Protein AF-0000000076653118 (afdb_homodimer)

Sequence (236 aa):
MPSITAVTIFIFGLSAFNHGVSNLISPRKALAAKQLQDSALPALNGFSVAIIGIGIYYMLAAYQENRGFFTLTLARFISARIFWLQGPAWRVIATWEAFSAALTAVALAYEEYQGMYAMPSITAVTIFIFGLSAFNHGVSNLISPRKALAAKQLQDSALPALNGFSVAIIGIGIYYMLAAYQENRGFFTLTLARFISARIFWLQGPAWRVIATWEAFSAALTAVALAYEEYQGMYA

Organism: Fusarium proliferatum (strain ET1) (NCBI:txid1227346)

Foldseek 3Di:
DFAQLLVLLLVLLVVLLVLLVVCVVCVVVVCVLLVHDPVCSVVSNVSSVVSNVVSVVSNVCSVVVPVVVLVVLLCLLVVLVVQCVVDDSSNVVSVSSNVSSVSSVVSSVVVVVVVVVD/DFAQLLVLLLVQLVVLLVLLVVCVVCVPVVCVLLVHDPVCSVVSNVSSVVSNVVSVVSNVCSVVVPVVVLVVLLCLLVVLVVQCVVDDSSNVVSVVSNVSSVSSVVSSVVVVVVVVVD

Radius of gyration: 18.09 Å; Cα contacts (8 Å, |Δi|>4): 301; chains: 2; bounding box: 34×56×46 Å

pLDDT: mean 97.67, std 4.34, range [65.5, 98.94]

Structure (mmCIF, N/CA/C/O backbone):
data_AF-0000000076653118-model_v1
#
loop_
_entity.id
_entity.type
_entity.pdbx_description
1 polymer 'Uncharacterized protein'
#
loop_
_atom_site.group_PDB
_atom_site.id
_atom_site.type_symbol
_atom_site.label_atom_id
_atom_site.label_alt_id
_atom_site.label_comp_id
_atom_site.label_asym_id
_atom_site.label_entity_id
_atom_site.label_seq_id
_atom_site.pdbx_PDB_ins_code
_atom_site.Cartn_x
_atom_site.Cartn_y
_atom_site.Cartn_z
_atom_site.occupancy
_atom_site.B_iso_or_equiv
_atom_site.auth_seq_id
_atom_site.auth_comp_id
_atom_site.auth_asym_id
_atom_site.auth_atom_id
_atom_site.pdbx_PDB_model_num
ATOM 1 N N . MET A 1 1 ? 0.95 12.391 24.703 1 93.62 1 MET A N 1
ATOM 2 C CA . MET A 1 1 ? 0.879 10.961 24.406 1 93.62 1 MET A CA 1
ATOM 3 C C . MET A 1 1 ? 0.133 10.703 23.109 1 93.62 1 MET A C 1
ATOM 5 O O . MET A 1 1 ? -0.746 11.477 22.734 1 93.62 1 MET A O 1
ATOM 9 N N . PRO A 1 2 ? 0.551 9.617 22.328 1 97.12 2 PRO A N 1
ATOM 10 C CA . PRO A 1 2 ? -0.225 9.32 21.109 1 97.12 2 PRO A CA 1
ATOM 11 C C . PRO A 1 2 ? -1.66 8.906 21.422 1 97.12 2 PRO A C 1
ATOM 13 O O . PRO A 1 2 ? -1.924 8.328 22.484 1 97.12 2 PRO A O 1
ATOM 16 N N . SER A 1 3 ? -2.541 9.266 20.547 1 98.5 3 SER A N 1
ATOM 17 C CA . SER A 1 3 ? -3.922 8.805 20.672 1 98.5 3 SER A CA 1
ATOM 18 C C . SER A 1 3 ? -4.016 7.289 20.562 1 98.5 3 SER A C 1
ATOM 20 O O . SER A 1 3 ? -3.1 6.641 20.062 1 98.5 3 SER A O 1
ATOM 22 N N . ILE A 1 4 ? -5.105 6.723 21.094 1 98.56 4 ILE A N 1
ATOM 23 C CA . ILE A 1 4 ? -5.34 5.289 20.984 1 98.56 4 ILE A CA 1
ATOM 24 C C . ILE A 1 4 ? -5.391 4.891 19.516 1 98.56 4 ILE A C 1
ATOM 26 O O . ILE A 1 4 ? -4.82 3.869 19.125 1 98.56 4 ILE A O 1
ATOM 30 N N . THR A 1 5 ? -6.094 5.715 18.703 1 98.81 5 THR A N 1
ATOM 31 C CA . THR A 1 5 ? -6.191 5.438 17.266 1 98.81 5 THR A CA 1
ATOM 32 C C . THR A 1 5 ? -4.805 5.398 16.625 1 98.81 5 THR A C 1
ATOM 34 O O . THR A 1 5 ? -4.508 4.508 15.836 1 98.81 5 THR A O 1
ATOM 37 N N . ALA A 1 6 ? -3.945 6.324 16.938 1 98.88 6 ALA A N 1
ATOM 38 C CA . ALA A 1 6 ? -2.59 6.348 16.391 1 98.88 6 ALA A CA 1
ATOM 39 C C . ALA A 1 6 ? -1.829 5.078 16.75 1 98.88 6 ALA A C 1
ATOM 41 O O . ALA A 1 6 ? -1.071 4.547 15.93 1 98.88 6 ALA A O 1
ATOM 42 N N . VAL A 1 7 ? -2.064 4.617 17.969 1 98.88 7 VAL A N 1
ATOM 43 C CA . VAL A 1 7 ? -1.378 3.416 18.422 1 98.88 7 VAL A CA 1
ATOM 44 C C . VAL A 1 7 ? -1.85 2.211 17.609 1 98.88 7 VAL A C 1
ATOM 46 O O . VAL A 1 7 ? -1.039 1.386 17.188 1 98.88 7 VAL A O 1
ATOM 49 N N . THR A 1 8 ? -3.145 2.049 17.375 1 98.88 8 THR A N 1
ATOM 50 C CA . THR A 1 8 ? -3.652 0.937 16.578 1 98.88 8 THR A CA 1
ATOM 51 C C . THR A 1 8 ? -3.107 0.997 15.148 1 98.88 8 THR A C 1
ATOM 53 O O . THR A 1 8 ? -2.744 -0.031 14.57 1 98.88 8 THR A O 1
ATOM 56 N N . ILE A 1 9 ? -3.027 2.156 14.562 1 98.94 9 ILE A N 1
ATOM 57 C CA . ILE A 1 9 ? -2.545 2.342 13.195 1 98.94 9 ILE A CA 1
ATOM 58 C C . ILE A 1 9 ? -1.06 1.996 13.125 1 98.94 9 ILE A C 1
ATOM 60 O O . ILE A 1 9 ? -0.614 1.344 12.18 1 98.94 9 ILE A O 1
ATOM 64 N N . PHE A 1 10 ? -0.304 2.408 14.133 1 98.94 10 PHE A N 1
ATOM 65 C CA . PHE A 1 10 ? 1.127 2.135 14.164 1 98.94 10 PHE A CA 1
ATOM 66 C C . PHE A 1 10 ? 1.391 0.635 14.234 1 98.94 10 PHE A C 1
ATOM 68 O O . PHE A 1 10 ? 2.248 0.116 13.516 1 98.94 10 PHE A O 1
ATOM 75 N N . ILE A 1 11 ? 0.678 -0.02 15.109 1 98.88 11 ILE A N 1
ATOM 76 C CA . ILE A 1 11 ? 0.864 -1.455 15.297 1 98.88 11 ILE A CA 1
ATOM 77 C C . ILE A 1 11 ? 0.522 -2.189 14 1 98.88 11 ILE A C 1
ATOM 79 O O . ILE A 1 11 ? 1.255 -3.086 13.578 1 98.88 11 ILE A O 1
ATOM 83 N N . PHE A 1 12 ? -0.556 -1.847 13.414 1 98.88 12 PHE A N 1
ATOM 84 C CA . PHE A 1 12 ? -0.919 -2.473 12.148 1 98.88 12 PHE A CA 1
ATOM 85 C C . PHE A 1 12 ? 0.139 -2.199 11.086 1 98.88 12 PHE A C 1
ATOM 87 O O . PHE A 1 12 ? 0.532 -3.104 10.344 1 98.88 12 PHE A O 1
ATOM 94 N N . GLY A 1 13 ? 0.573 -0.88 10.961 1 98.88 13 GLY A N 1
ATOM 95 C CA . GLY A 1 13 ? 1.612 -0.54 10.008 1 98.88 13 GLY A CA 1
ATOM 96 C C . GLY A 1 13 ? 2.893 -1.328 10.211 1 98.88 13 GLY A C 1
ATOM 97 O O . GLY A 1 13 ? 3.486 -1.816 9.242 1 98.88 13 GLY A O 1
ATOM 98 N N . LEU A 1 14 ? 3.25 -1.473 11.445 1 98.88 14 LEU A N 1
ATOM 99 C CA . LEU A 1 14 ? 4.449 -2.232 11.781 1 98.88 14 LEU A CA 1
ATOM 100 C C . LEU A 1 14 ? 4.293 -3.697 11.383 1 98.88 14 LEU A C 1
ATOM 102 O O . LEU A 1 14 ? 5.234 -4.309 10.875 1 98.88 14 LEU A O 1
ATOM 106 N N . SER A 1 15 ? 3.168 -4.25 11.625 1 98.81 15 SER A N 1
ATOM 107 C CA . SER A 1 15 ? 2.918 -5.645 11.281 1 98.81 15 SER A CA 1
ATOM 108 C C . SER A 1 15 ? 2.939 -5.848 9.766 1 98.81 15 SER A C 1
ATOM 110 O O . SER A 1 15 ? 3.473 -6.848 9.281 1 98.81 15 SER A O 1
ATOM 112 N N . ALA A 1 16 ? 2.303 -4.934 9 1 98.81 16 ALA A N 1
ATOM 113 C CA . ALA A 1 16 ? 2.316 -5.023 7.543 1 98.81 16 ALA A CA 1
ATOM 114 C C . ALA A 1 16 ? 3.738 -4.922 7 1 98.81 16 ALA A C 1
ATOM 116 O O . ALA A 1 16 ? 4.129 -5.691 6.121 1 98.81 16 ALA A O 1
ATOM 117 N N . PHE A 1 17 ? 4.52 -4.004 7.551 1 98.94 17 PHE A N 1
ATOM 118 C CA . PHE A 1 17 ? 5.914 -3.838 7.168 1 98.94 17 PHE A CA 1
ATOM 119 C C . PHE A 1 17 ? 6.695 -5.129 7.387 1 98.94 17 PHE A C 1
ATOM 121 O O . PHE A 1 17 ? 7.391 -5.598 6.484 1 98.94 17 PHE A O 1
ATOM 128 N N . ASN A 1 18 ? 6.543 -5.707 8.539 1 98.88 18 ASN A N 1
ATOM 129 C CA . ASN A 1 18 ? 7.254 -6.934 8.883 1 98.88 18 ASN A CA 1
ATOM 130 C C . ASN A 1 18 ? 6.809 -8.102 8.008 1 98.88 18 ASN A C 1
ATOM 132 O O . ASN A 1 18 ? 7.625 -8.945 7.629 1 98.88 18 ASN A O 1
ATOM 136 N N . HIS A 1 19 ? 5.562 -8.148 7.746 1 98.81 19 HIS A N 1
ATOM 137 C CA . HIS A 1 19 ? 5.035 -9.203 6.895 1 98.81 19 HIS A CA 1
ATOM 138 C C . HIS A 1 19 ? 5.648 -9.148 5.5 1 98.81 19 HIS A C 1
ATOM 140 O O . HIS A 1 19 ? 6.105 -10.164 4.973 1 98.81 19 HIS A O 1
ATOM 146 N N . GLY A 1 20 ? 5.645 -7.949 4.855 1 98.88 20 GLY A N 1
ATOM 147 C CA . GLY A 1 20 ? 6.25 -7.789 3.543 1 98.88 20 GLY A CA 1
ATOM 148 C C . GLY A 1 20 ? 7.734 -8.102 3.531 1 98.88 20 GLY A C 1
ATOM 149 O O . GLY A 1 20 ? 8.227 -8.789 2.629 1 98.88 20 GLY A O 1
ATOM 150 N N . VAL A 1 21 ? 8.422 -7.648 4.527 1 98.88 21 VAL A N 1
ATOM 151 C CA . VAL A 1 21 ? 9.859 -7.891 4.633 1 98.88 21 VAL A CA 1
ATOM 152 C C . VAL A 1 21 ? 10.125 -9.383 4.789 1 98.88 21 VAL A C 1
ATOM 154 O O . VAL A 1 21 ? 11.016 -9.938 4.133 1 98.88 21 VAL A O 1
ATOM 157 N N . SER A 1 22 ? 9.383 -10.031 5.648 1 98.81 22 SER A N 1
ATOM 158 C CA . SER A 1 22 ? 9.555 -11.469 5.867 1 98.81 22 SER A CA 1
ATOM 159 C C . SER A 1 22 ? 9.328 -12.25 4.578 1 98.81 22 SER A C 1
ATOM 161 O O . SER A 1 22 ? 10.039 -13.219 4.297 1 98.81 22 SER A O 1
ATOM 163 N N . ASN A 1 23 ? 8.297 -11.859 3.805 1 98.88 23 ASN A N 1
ATOM 164 C CA . ASN A 1 23 ? 8.047 -12.516 2.523 1 98.88 23 ASN A CA 1
ATOM 165 C C . ASN A 1 23 ? 9.258 -12.422 1.603 1 98.88 23 ASN A C 1
ATOM 167 O O . ASN A 1 23 ? 9.609 -13.398 0.934 1 98.88 23 ASN A O 1
ATOM 171 N N . LEU A 1 24 ? 9.898 -11.266 1.518 1 98.69 24 LEU A N 1
ATOM 172 C CA . LEU A 1 24 ? 11 -11.031 0.591 1 98.69 24 LEU A CA 1
ATOM 173 C C . LEU A 1 24 ? 12.266 -11.75 1.057 1 98.69 24 LEU A C 1
ATOM 175 O O . LEU A 1 24 ? 13.078 -12.172 0.235 1 98.69 24 LEU A O 1
ATOM 179 N N . ILE A 1 25 ? 12.445 -11.914 2.352 1 98.69 25 ILE A N 1
ATOM 180 C CA . ILE A 1 25 ? 13.633 -12.547 2.916 1 98.69 25 ILE A CA 1
ATOM 181 C C . ILE A 1 25 ? 13.562 -14.055 2.701 1 98.69 25 ILE A C 1
ATOM 183 O O . ILE A 1 25 ? 14.586 -14.703 2.463 1 98.69 25 ILE A O 1
ATOM 187 N N . SER A 1 26 ? 12.383 -14.633 2.789 1 98.69 26 SER A N 1
ATOM 188 C CA . SER A 1 26 ? 12.172 -16.078 2.668 1 98.69 26 SER A CA 1
ATOM 189 C C . SER A 1 26 ? 11.047 -16.391 1.688 1 98.69 26 SER A C 1
ATOM 191 O O . SER A 1 26 ? 10.008 -16.922 2.08 1 98.69 26 SER A O 1
ATOM 193 N N . PRO A 1 27 ? 11.352 -16.188 0.437 1 98.19 27 PRO A N 1
ATOM 194 C CA . PRO A 1 27 ? 10.289 -16.328 -0.562 1 98.19 27 PRO A CA 1
ATOM 195 C C . PRO A 1 27 ? 9.695 -17.734 -0.597 1 98.19 27 PRO A C 1
ATOM 197 O O . PRO A 1 27 ? 8.492 -17.906 -0.804 1 98.19 27 PRO A O 1
ATOM 200 N N . ARG A 1 28 ? 10.484 -18.797 -0.383 1 98.25 28 ARG A N 1
ATOM 201 C CA . ARG A 1 28 ? 9.969 -20.172 -0.398 1 98.25 28 ARG A CA 1
ATOM 202 C C . ARG A 1 28 ? 9.008 -20.406 0.766 1 98.25 28 ARG A C 1
ATOM 204 O O . ARG A 1 28 ? 7.961 -21.031 0.597 1 98.25 28 ARG A O 1
ATOM 211 N N . LYS A 1 29 ? 9.367 -19.922 1.92 1 98.56 29 LYS A N 1
ATOM 212 C CA . LYS A 1 29 ? 8.484 -20.031 3.08 1 98.56 29 LYS A CA 1
ATOM 213 C C . LYS A 1 29 ? 7.195 -19.25 2.867 1 98.56 29 LYS A C 1
ATOM 215 O O . LYS A 1 29 ? 6.117 -19.688 3.275 1 98.56 29 LYS A O 1
ATOM 220 N N . ALA A 1 30 ? 7.316 -18.094 2.332 1 98.69 30 ALA A N 1
ATOM 221 C CA . ALA A 1 30 ? 6.152 -17.234 2.076 1 98.69 30 ALA A CA 1
ATOM 222 C C . ALA A 1 30 ? 5.184 -17.922 1.109 1 98.69 30 ALA A C 1
ATOM 224 O O . ALA A 1 30 ? 3.973 -17.922 1.336 1 98.69 30 ALA A O 1
ATOM 225 N N . LEU A 1 31 ? 5.754 -18.484 0.003 1 98.81 31 LEU A N 1
ATOM 226 C CA . LEU A 1 31 ? 4.934 -19.219 -0.956 1 98.81 31 LEU A CA 1
ATOM 227 C C . LEU A 1 31 ? 4.234 -20.391 -0.284 1 98.81 31 LEU A C 1
ATOM 229 O O . LEU A 1 31 ? 3.027 -20.578 -0.46 1 98.81 31 LEU A O 1
ATOM 233 N N . ALA A 1 32 ? 4.926 -21.125 0.491 1 98.62 32 ALA A N 1
ATOM 234 C CA . ALA A 1 32 ? 4.371 -22.297 1.167 1 98.62 32 ALA A CA 1
ATOM 235 C C . ALA A 1 32 ? 3.268 -21.906 2.141 1 98.62 32 ALA A C 1
ATOM 237 O O . ALA A 1 32 ? 2.207 -22.531 2.178 1 98.62 32 ALA A O 1
ATOM 238 N N . ALA A 1 33 ? 3.471 -20.875 2.908 1 98.12 33 ALA A N 1
ATOM 239 C CA . ALA A 1 33 ? 2.514 -20.422 3.908 1 98.12 33 ALA A CA 1
ATOM 240 C C . ALA A 1 33 ? 1.207 -19.969 3.254 1 98.12 33 ALA A C 1
ATOM 242 O O . ALA A 1 33 ? 0.134 -20.094 3.852 1 98.12 33 ALA A O 1
ATOM 243 N N . LYS A 1 34 ? 1.322 -19.562 1.997 1 98.38 34 LYS A N 1
ATOM 244 C CA . LYS A 1 34 ? 0.148 -19.047 1.3 1 98.38 34 LYS A CA 1
ATOM 245 C C . LYS A 1 34 ? -0.366 -20.047 0.27 1 98.38 34 LYS A C 1
ATOM 247 O O . LYS A 1 34 ? -1.263 -19.734 -0.516 1 98.38 34 LYS A O 1
ATOM 252 N N . GLN A 1 35 ? 0.273 -21.203 0.261 1 98.25 35 GLN A N 1
ATOM 253 C CA . GLN A 1 35 ? -0.115 -22.297 -0.615 1 98.25 35 GLN A CA 1
ATOM 254 C C . GLN A 1 35 ? -0.079 -21.875 -2.08 1 98.25 35 GLN A C 1
ATOM 256 O O . GLN A 1 35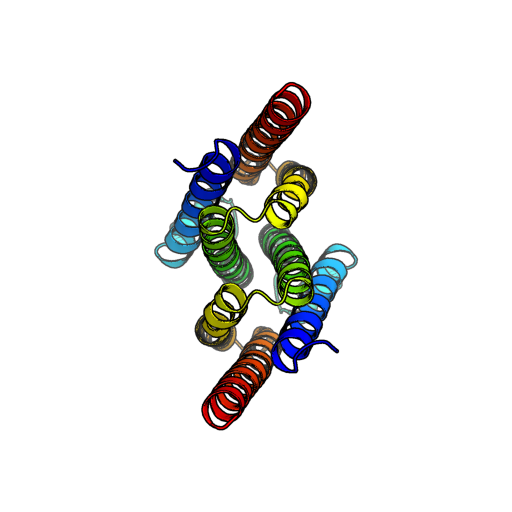 ? -1.025 -22.125 -2.828 1 98.25 35 GLN A O 1
ATOM 261 N N . LEU A 1 36 ? 0.975 -21.203 -2.436 1 98.56 36 LEU A N 1
ATOM 262 C CA . LEU A 1 36 ? 1.194 -20.734 -3.799 1 98.56 36 LEU A CA 1
ATOM 263 C C . LEU A 1 36 ? 2.258 -21.578 -4.496 1 98.56 36 LEU A C 1
ATOM 265 O O . LEU A 1 36 ? 3.135 -22.141 -3.842 1 98.56 36 LEU A O 1
ATOM 269 N N . GLN A 1 37 ? 2.107 -21.594 -5.77 1 98.5 37 GLN A N 1
ATOM 270 C CA . GLN A 1 37 ? 3.137 -22.219 -6.59 1 98.5 37 GLN A CA 1
ATOM 271 C C . GLN A 1 37 ? 4.281 -21.25 -6.879 1 98.5 37 GLN A C 1
ATOM 273 O O . GLN A 1 37 ? 4.137 -20.047 -6.703 1 98.5 37 GLN A O 1
ATOM 278 N N . ASP A 1 38 ? 5.422 -21.75 -7.34 1 98.06 38 ASP A N 1
ATOM 279 C CA . ASP A 1 38 ? 6.605 -20.953 -7.637 1 98.06 38 ASP A CA 1
ATOM 280 C C . ASP A 1 38 ? 6.297 -19.875 -8.672 1 98.06 38 ASP A C 1
ATOM 282 O O . ASP A 1 38 ? 6.871 -18.797 -8.633 1 98.06 38 ASP A O 1
ATOM 286 N N . SER A 1 39 ? 5.418 -20.219 -9.531 1 97.19 39 SER A N 1
ATOM 287 C CA . SER A 1 39 ? 5.098 -19.312 -10.625 1 97.19 39 SER A CA 1
ATOM 288 C C . SER A 1 39 ? 4.406 -18.047 -10.109 1 97.19 39 SER A C 1
ATOM 290 O O . SER A 1 39 ? 4.281 -17.062 -10.828 1 97.19 39 SER A O 1
ATOM 292 N N . ALA A 1 40 ? 4.043 -18.031 -8.852 1 98.56 40 ALA A N 1
ATOM 293 C CA . ALA A 1 40 ? 3.346 -16.891 -8.273 1 98.56 40 ALA A CA 1
ATOM 294 C C . ALA A 1 40 ? 4.328 -15.914 -7.625 1 98.56 40 ALA A C 1
ATOM 296 O O . ALA A 1 40 ? 3.932 -14.859 -7.133 1 98.56 40 ALA A O 1
ATOM 297 N N . LEU A 1 41 ? 5.594 -16.219 -7.719 1 98.56 41 LEU A N 1
ATOM 298 C CA . LEU A 1 41 ? 6.586 -15.469 -6.945 1 98.56 41 LEU A CA 1
ATOM 299 C C . LEU A 1 41 ? 6.602 -14 -7.355 1 98.56 41 LEU A C 1
ATOM 301 O O . LEU A 1 41 ? 6.645 -13.109 -6.504 1 98.56 41 LEU A O 1
ATOM 305 N N . PRO A 1 42 ? 6.551 -13.664 -8.617 1 98.5 42 PRO A N 1
ATOM 306 C CA . PRO A 1 42 ? 6.566 -12.242 -8.961 1 98.5 42 PRO A CA 1
ATOM 307 C C . PRO A 1 42 ? 5.371 -11.477 -8.391 1 98.5 42 PRO A C 1
ATOM 309 O O . PRO A 1 42 ? 5.516 -10.344 -7.93 1 98.5 42 PRO A O 1
ATOM 312 N N . ALA A 1 43 ? 4.207 -12.086 -8.406 1 98.69 43 ALA A N 1
ATOM 313 C CA . ALA A 1 43 ? 3.029 -11.438 -7.832 1 98.69 43 ALA A CA 1
ATOM 314 C C . ALA A 1 43 ? 3.164 -11.297 -6.32 1 98.69 43 ALA A C 1
ATOM 316 O O . ALA A 1 43 ? 2.781 -10.266 -5.75 1 98.69 43 ALA A O 1
ATOM 317 N N . LEU A 1 44 ? 3.693 -12.305 -5.711 1 98.81 44 LEU A N 1
ATOM 318 C CA . LEU A 1 44 ? 3.895 -12.258 -4.27 1 98.81 44 LEU A CA 1
ATOM 319 C C . LEU A 1 44 ? 4.906 -11.18 -3.895 1 98.81 44 LEU A C 1
ATOM 321 O O . LEU A 1 44 ? 4.742 -10.492 -2.883 1 98.81 44 LEU A O 1
ATOM 325 N N . ASN A 1 45 ? 5.93 -11.039 -4.66 1 98.81 45 ASN A N 1
ATOM 326 C CA . ASN A 1 45 ? 6.891 -9.969 -4.438 1 98.81 45 ASN A CA 1
ATOM 327 C C . ASN A 1 45 ? 6.238 -8.594 -4.578 1 98.81 45 ASN A C 1
ATOM 329 O O . ASN A 1 45 ? 6.527 -7.68 -3.801 1 98.81 45 ASN A O 1
ATOM 333 N N . GLY A 1 46 ? 5.391 -8.438 -5.602 1 98.56 46 GLY A N 1
ATOM 334 C CA . GLY A 1 46 ? 4.648 -7.195 -5.75 1 98.56 46 GLY A CA 1
ATOM 335 C C . GLY A 1 46 ? 3.787 -6.867 -4.543 1 98.56 46 GLY A C 1
ATOM 336 O O . GLY A 1 46 ? 3.807 -5.742 -4.043 1 98.56 46 GLY A O 1
ATOM 337 N N . PHE A 1 47 ? 3.078 -7.871 -4.078 1 98.88 47 PHE A N 1
ATOM 338 C CA . PHE A 1 47 ? 2.273 -7.738 -2.869 1 98.88 47 PHE A CA 1
ATOM 339 C C . PHE A 1 47 ? 3.141 -7.336 -1.683 1 98.88 47 PHE A C 1
ATOM 341 O O . PHE A 1 47 ? 2.803 -6.402 -0.949 1 98.88 47 PHE A O 1
ATOM 348 N N . SER A 1 48 ? 4.27 -7.934 -1.523 1 98.94 48 SER A N 1
ATOM 349 C CA . SER A 1 48 ? 5.176 -7.707 -0.404 1 98.94 48 SER A CA 1
ATOM 350 C C . SER A 1 48 ? 5.723 -6.281 -0.416 1 98.94 48 SER A C 1
ATOM 352 O O . SER A 1 48 ? 5.738 -5.609 0.616 1 98.94 48 SER A O 1
ATOM 354 N N . VAL A 1 49 ? 6.117 -5.836 -1.594 1 98.69 49 VAL A N 1
ATOM 355 C CA . VAL A 1 49 ? 6.656 -4.488 -1.722 1 98.69 49 VAL A CA 1
ATOM 356 C C . VAL A 1 49 ? 5.562 -3.463 -1.435 1 98.69 49 VAL A C 1
ATOM 358 O O . VAL A 1 49 ? 5.816 -2.438 -0.796 1 98.69 49 VAL A O 1
ATOM 361 N N . ALA A 1 50 ? 4.387 -3.732 -1.882 1 98.81 50 ALA A N 1
ATOM 362 C CA . ALA A 1 50 ? 3.268 -2.82 -1.669 1 98.81 50 ALA A CA 1
ATOM 363 C C . ALA A 1 50 ? 2.924 -2.709 -0.186 1 98.81 50 ALA A C 1
ATOM 365 O O . ALA A 1 50 ? 2.715 -1.608 0.329 1 98.81 50 ALA A O 1
ATOM 366 N N . ILE A 1 51 ? 2.912 -3.879 0.508 1 98.88 51 ILE A N 1
ATOM 367 C CA . ILE A 1 51 ? 2.477 -3.803 1.898 1 98.88 51 ILE A CA 1
ATOM 368 C C . ILE A 1 51 ? 3.613 -3.264 2.766 1 98.88 51 ILE A C 1
ATOM 370 O O . ILE A 1 51 ? 3.371 -2.652 3.809 1 98.88 51 ILE A O 1
ATOM 374 N N . ILE A 1 52 ? 4.816 -3.355 2.389 1 98.94 52 ILE A N 1
ATOM 375 C CA . ILE A 1 52 ? 5.898 -2.643 3.059 1 98.94 52 ILE A CA 1
ATOM 376 C C . ILE A 1 52 ? 5.664 -1.138 2.959 1 98.94 52 ILE A C 1
ATOM 378 O O . ILE A 1 52 ? 5.746 -0.422 3.961 1 98.94 52 ILE A O 1
ATOM 382 N N . GLY A 1 53 ? 5.371 -0.657 1.747 1 98.88 53 GLY A N 1
ATOM 383 C CA . GLY A 1 53 ? 5.047 0.749 1.565 1 98.88 53 GLY A CA 1
ATOM 384 C C . GLY A 1 53 ? 3.859 1.2 2.398 1 98.88 53 GLY A C 1
ATOM 385 O O . GLY A 1 53 ? 3.926 2.229 3.076 1 98.88 53 GLY A O 1
ATOM 386 N N . ILE A 1 54 ? 2.838 0.453 2.396 1 98.88 54 ILE A N 1
ATOM 387 C CA . ILE A 1 54 ? 1.653 0.754 3.193 1 98.88 54 ILE A CA 1
ATOM 388 C C . ILE A 1 54 ? 2.039 0.873 4.668 1 98.88 54 ILE A C 1
ATOM 390 O O . ILE A 1 54 ? 1.592 1.789 5.359 1 98.88 54 ILE A O 1
ATOM 394 N N . GLY A 1 55 ? 2.838 -0.068 5.141 1 98.88 55 GLY A N 1
ATOM 395 C CA . GLY A 1 55 ? 3.279 -0.028 6.523 1 98.88 55 GLY A CA 1
ATOM 396 C C . GLY A 1 55 ? 4.012 1.253 6.883 1 98.88 55 GLY A C 1
ATOM 397 O O . GLY A 1 55 ? 3.746 1.854 7.922 1 98.88 55 GLY A O 1
ATOM 398 N N . ILE A 1 56 ? 4.87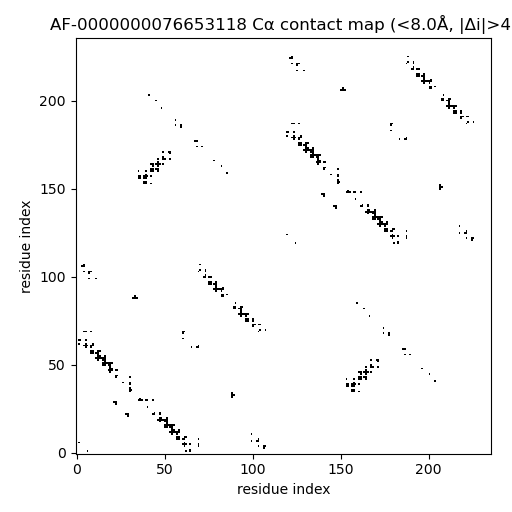9 1.675 6.039 1 98.94 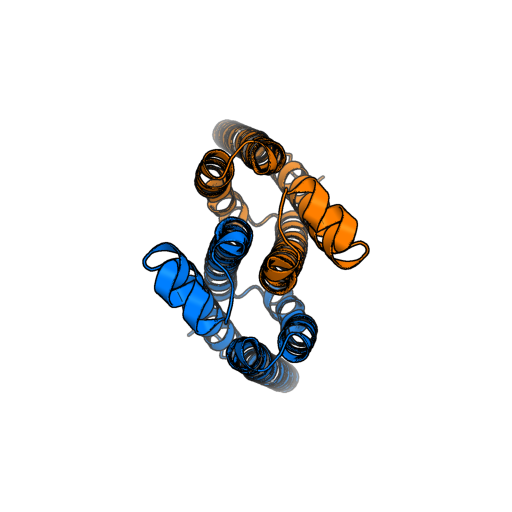56 ILE A N 1
ATOM 399 C CA . ILE A 1 56 ? 5.652 2.893 6.262 1 98.94 56 ILE A CA 1
ATOM 400 C C . ILE A 1 56 ? 4.711 4.094 6.328 1 98.94 56 ILE A C 1
ATOM 402 O O . ILE A 1 56 ? 4.832 4.938 7.219 1 98.94 56 ILE A O 1
ATOM 406 N N . TYR A 1 57 ? 3.773 4.133 5.418 1 98.94 57 TYR A N 1
ATOM 407 C CA . TYR A 1 57 ? 2.85 5.262 5.379 1 98.94 57 TYR A CA 1
ATOM 408 C C . TYR A 1 57 ? 1.931 5.258 6.594 1 98.94 57 TYR A C 1
ATOM 410 O O . TYR A 1 57 ? 1.574 6.316 7.117 1 98.94 57 TYR A O 1
ATOM 418 N N . TYR A 1 58 ? 1.528 4.047 7.02 1 98.94 58 TYR A N 1
ATOM 419 C CA . TYR A 1 58 ? 0.721 3.936 8.227 1 98.94 58 TYR A CA 1
ATOM 420 C C . TYR A 1 58 ? 1.473 4.473 9.438 1 98.94 58 TYR A C 1
ATOM 422 O O . TYR A 1 58 ? 0.916 5.23 10.242 1 98.94 58 TYR A O 1
ATOM 430 N N . MET A 1 59 ? 2.678 4.102 9.523 1 98.94 59 MET A N 1
ATOM 431 C CA . MET A 1 59 ? 3.467 4.547 10.672 1 98.94 59 MET A CA 1
ATOM 432 C C . MET A 1 59 ? 3.672 6.059 10.633 1 98.94 59 MET A C 1
ATOM 434 O O . MET A 1 59 ? 3.633 6.719 11.672 1 98.94 59 MET A O 1
ATOM 438 N N . LEU A 1 60 ? 3.895 6.582 9.477 1 98.94 60 LEU A N 1
ATOM 439 C CA . LEU A 1 60 ? 3.982 8.039 9.375 1 98.94 60 LEU A CA 1
ATOM 440 C C . LEU A 1 60 ? 2.668 8.688 9.789 1 98.94 60 LEU A C 1
ATOM 442 O O . LEU A 1 60 ? 2.668 9.688 10.516 1 98.94 60 LEU A O 1
ATOM 446 N N . ALA A 1 61 ? 1.562 8.172 9.219 1 98.88 61 ALA A N 1
ATOM 447 C CA . ALA A 1 61 ? 0.252 8.734 9.539 1 98.88 61 ALA A CA 1
ATOM 448 C C . ALA A 1 61 ? -0.001 8.703 11.047 1 98.88 61 ALA A C 1
ATOM 450 O O . ALA A 1 61 ? -0.568 9.641 11.602 1 98.88 61 ALA A O 1
ATOM 451 N N . ALA A 1 62 ? 0.386 7.598 11.656 1 98.88 62 ALA A N 1
ATOM 452 C CA . ALA A 1 62 ? 0.252 7.496 13.109 1 98.88 62 ALA A CA 1
ATOM 453 C C . ALA A 1 62 ? 1.05 8.594 13.812 1 98.88 62 ALA A C 1
ATOM 455 O O . ALA A 1 62 ? 0.523 9.289 14.68 1 98.88 62 ALA A O 1
ATOM 456 N N . TYR A 1 63 ? 2.295 8.742 13.422 1 98.81 63 TYR A N 1
ATOM 457 C CA . TYR A 1 63 ? 3.166 9.758 14 1 98.81 63 TYR A CA 1
ATOM 458 C C . TYR A 1 63 ? 2.57 11.148 13.836 1 98.81 63 TYR A C 1
ATOM 460 O O . TYR A 1 63 ? 2.676 11.992 14.727 1 98.81 63 TYR A O 1
ATOM 468 N N . GLN A 1 64 ? 1.837 11.414 12.75 1 98.88 64 GLN A N 1
ATOM 469 C CA . GLN A 1 64 ? 1.312 12.734 12.406 1 98.88 64 GLN A CA 1
ATOM 470 C C . GLN A 1 64 ? -0.098 12.922 12.953 1 98.88 64 GLN A C 1
ATOM 472 O O . GLN A 1 64 ? -0.7 13.984 12.781 1 98.88 64 GLN A O 1
ATOM 477 N N . GLU A 1 65 ? -0.602 11.922 13.586 1 98.75 65 GLU A N 1
ATOM 478 C CA . GLU A 1 65 ? -1.979 11.984 14.07 1 98.75 65 GLU A CA 1
ATOM 479 C C . GLU A 1 65 ? -2.936 12.391 12.953 1 98.75 65 GLU A C 1
ATOM 481 O O . GLU A 1 65 ? -3.775 13.273 13.141 1 98.75 65 GLU A O 1
ATOM 486 N N . ASN A 1 66 ? -2.795 11.828 11.781 1 98.62 66 ASN A N 1
ATOM 487 C CA . ASN A 1 66 ? -3.596 12.172 10.609 1 98.62 66 ASN A CA 1
ATOM 488 C C . ASN A 1 66 ? -4.945 11.461 10.625 1 98.62 66 ASN A C 1
ATOM 490 O O . ASN A 1 66 ? -5.086 10.367 10.07 1 98.62 66 ASN A O 1
ATOM 494 N N . ARG A 1 67 ? -5.969 12.086 11.07 1 97.94 67 ARG A N 1
ATOM 495 C CA . ARG A 1 67 ? -7.27 11.469 11.312 1 97.94 67 ARG A CA 1
ATOM 496 C C . ARG A 1 67 ? -7.957 11.109 10 1 97.94 67 ARG A C 1
ATOM 498 O O . ARG A 1 67 ? -8.688 10.117 9.93 1 97.94 67 ARG A O 1
ATOM 505 N N . GLY A 1 68 ? -7.777 11.992 9.008 1 98.38 68 GLY A N 1
ATOM 506 C CA . GLY A 1 68 ? -8.297 11.617 7.703 1 98.38 68 GLY A CA 1
ATOM 507 C C . GLY A 1 68 ? -7.762 10.289 7.207 1 98.38 68 GLY A C 1
ATOM 508 O O . GLY A 1 68 ? -8.523 9.453 6.719 1 98.38 68 GLY A O 1
ATOM 509 N N . PHE A 1 69 ? -6.43 10.094 7.324 1 98.88 69 PHE A N 1
ATOM 510 C CA . PHE A 1 69 ? -5.797 8.828 6.969 1 98.88 69 PHE A CA 1
ATOM 511 C C . PHE A 1 69 ? -6.367 7.684 7.797 1 98.88 69 PHE A C 1
ATOM 513 O O . PHE A 1 69 ? -6.711 6.629 7.258 1 98.88 69 PHE A O 1
ATOM 520 N N . PHE A 1 70 ? -6.508 7.961 9.109 1 98.88 70 PHE A N 1
ATOM 521 C CA . PHE A 1 70 ? -7.043 6.938 10 1 98.88 70 PHE A CA 1
ATOM 522 C C . PHE A 1 70 ? -8.398 6.449 9.5 1 98.88 70 PHE A C 1
ATOM 524 O O . PHE A 1 70 ? -8.648 5.242 9.445 1 98.88 70 PHE A O 1
ATOM 531 N N . THR A 1 71 ? -9.258 7.383 9.164 1 98.75 71 THR A N 1
ATOM 532 C CA . THR A 1 71 ? -10.609 7.035 8.727 1 98.75 71 THR A CA 1
ATOM 533 C C . THR A 1 71 ? -10.562 6.215 7.438 1 98.75 71 THR A C 1
ATOM 535 O O . THR A 1 71 ? -11.32 5.254 7.285 1 98.75 71 THR A O 1
ATOM 538 N N . LEU A 1 72 ? -9.648 6.543 6.531 1 98.81 72 LEU A N 1
ATOM 539 C CA . LEU A 1 72 ? -9.562 5.844 5.254 1 98.81 72 LEU A CA 1
ATOM 540 C C . LEU A 1 72 ? -9.031 4.43 5.441 1 98.81 72 LEU A C 1
ATOM 542 O O . LEU A 1 72 ? -9.305 3.545 4.621 1 98.81 72 LEU A O 1
ATOM 546 N N . THR A 1 73 ? -8.281 4.141 6.531 1 98.81 73 THR A N 1
ATOM 547 C CA . THR A 1 73 ? -7.766 2.797 6.762 1 98.81 73 THR A CA 1
ATOM 548 C C . THR A 1 73 ? -8.906 1.82 7.043 1 98.81 73 THR A C 1
ATOM 550 O O . THR A 1 73 ? -8.719 0.604 6.977 1 98.81 73 THR A O 1
ATOM 553 N N . LEU A 1 74 ? -10.094 2.35 7.383 1 98.88 74 LEU A N 1
ATOM 554 C CA . LEU A 1 74 ? -11.219 1.461 7.652 1 98.88 74 LEU A CA 1
ATOM 555 C C . LEU A 1 74 ? -11.633 0.71 6.391 1 98.88 74 LEU A C 1
ATOM 557 O O . LEU A 1 74 ? -12.367 -0.276 6.465 1 98.88 74 LEU A O 1
ATOM 561 N N . ALA A 1 75 ? -11.117 1.135 5.23 1 98.56 75 ALA A N 1
ATOM 562 C CA . ALA A 1 75 ? -11.312 0.373 3.998 1 98.56 75 ALA A CA 1
ATOM 563 C C . ALA A 1 75 ? -10.688 -1.016 4.109 1 98.56 75 ALA A C 1
ATOM 565 O O . ALA A 1 75 ? -10.961 -1.891 3.281 1 98.56 75 ALA A O 1
ATOM 566 N N . ARG A 1 76 ? -9.906 -1.293 5.168 1 98.75 76 ARG A N 1
ATOM 567 C CA . ARG A 1 76 ? -9.32 -2.605 5.422 1 98.75 76 ARG A CA 1
ATOM 568 C C . ARG A 1 76 ? -10.398 -3.658 5.625 1 98.75 76 ARG A C 1
ATOM 570 O O . ARG A 1 76 ? -10.148 -4.855 5.457 1 98.75 76 ARG A O 1
ATOM 577 N N . PHE A 1 77 ? -11.664 -3.256 5.949 1 98.88 77 PHE A N 1
ATOM 578 C CA . PHE A 1 77 ? -12.758 -4.215 5.98 1 98.88 77 PHE A CA 1
ATOM 579 C C . PHE A 1 77 ? -13.008 -4.797 4.594 1 98.88 77 PHE A C 1
ATOM 581 O O . PHE A 1 77 ? -13.375 -5.969 4.461 1 98.88 77 PHE A O 1
ATOM 588 N N . ILE A 1 78 ? -12.836 -3.977 3.586 1 98.69 78 ILE A N 1
ATOM 589 C CA . ILE A 1 78 ? -13.016 -4.438 2.215 1 98.69 78 ILE A CA 1
ATOM 590 C C . ILE A 1 78 ? -11.883 -5.398 1.844 1 98.69 78 ILE A C 1
ATOM 592 O O . ILE A 1 78 ? -12.133 -6.484 1.313 1 98.69 78 ILE A O 1
ATOM 596 N N . SER A 1 79 ? -10.586 -5.035 2.145 1 98.44 79 SER A N 1
ATOM 597 C CA . SER A 1 79 ? -9.477 -5.926 1.842 1 98.44 79 SER A CA 1
ATOM 598 C C . SER A 1 79 ? -9.586 -7.234 2.621 1 98.44 79 SER A C 1
ATOM 600 O O . SER A 1 79 ? -9.273 -8.305 2.098 1 98.44 79 SER A O 1
ATOM 602 N N . ALA A 1 80 ? -10.078 -7.164 3.902 1 98.81 80 ALA A N 1
ATOM 603 C CA . ALA A 1 80 ? -10.289 -8.367 4.703 1 98.81 80 ALA A CA 1
ATOM 604 C C . ALA A 1 80 ? -11.258 -9.328 4.012 1 98.81 80 ALA A C 1
ATOM 606 O O . ALA A 1 80 ? -11.031 -10.539 3.99 1 98.81 80 ALA A O 1
ATOM 607 N N . ARG A 1 81 ? -12.336 -8.781 3.498 1 98.62 81 ARG A N 1
ATOM 608 C CA . ARG A 1 81 ? -13.312 -9.609 2.799 1 98.62 81 ARG A CA 1
ATOM 609 C C . ARG A 1 81 ? -12.695 -10.25 1.561 1 98.62 81 ARG A C 1
ATOM 611 O O . ARG A 1 81 ? -12.898 -11.438 1.299 1 98.62 81 ARG A O 1
ATOM 618 N N . ILE A 1 82 ? -11.914 -9.523 0.793 1 98.38 82 ILE A N 1
ATOM 619 C CA . ILE A 1 82 ? -11.273 -10.031 -0.414 1 98.38 82 ILE A CA 1
ATOM 620 C C . ILE A 1 82 ? -10.312 -11.156 -0.048 1 98.38 82 ILE A C 1
ATOM 622 O O . ILE A 1 82 ? -10.328 -12.227 -0.663 1 98.38 82 ILE A O 1
ATOM 626 N N . PHE A 1 83 ? -9.508 -10.953 0.996 1 98.75 83 PHE A N 1
ATOM 627 C CA . PHE A 1 83 ? -8.555 -11.977 1.412 1 98.75 83 PHE A CA 1
ATOM 628 C C . PHE A 1 83 ? -9.273 -13.211 1.948 1 98.75 83 PHE A C 1
ATOM 630 O O . PHE A 1 83 ? -8.836 -14.336 1.728 1 98.75 83 PHE A O 1
ATOM 637 N N . TRP A 1 84 ? -10.406 -13.016 2.652 1 98.62 84 TRP A N 1
ATOM 638 C CA . TRP A 1 84 ? -11.172 -14.125 3.207 1 98.62 84 TRP A CA 1
ATOM 639 C C . TRP A 1 84 ? -11.68 -15.039 2.102 1 98.62 84 TRP A C 1
ATOM 641 O O . TRP A 1 84 ? -11.672 -16.266 2.254 1 98.62 84 TRP A O 1
ATOM 651 N N . LEU A 1 85 ? -12 -14.5 0.999 1 98.06 85 LEU A N 1
ATOM 652 C CA . LEU A 1 85 ? -12.625 -15.25 -0.088 1 98.06 85 LEU A CA 1
ATOM 653 C C . LEU A 1 85 ? -11.586 -16 -0.905 1 98.06 85 LEU A C 1
ATOM 655 O O . LEU A 1 85 ? -11.922 -16.859 -1.723 1 98.06 85 LEU A O 1
ATOM 659 N N . GLN A 1 86 ? -10.32 -15.797 -0.671 1 97.12 86 GLN A N 1
ATOM 660 C CA . GLN A 1 86 ? -9.266 -16.438 -1.457 1 97.12 86 GLN A CA 1
ATOM 661 C C . GLN A 1 86 ? -8.953 -17.828 -0.932 1 97.12 86 GLN A C 1
ATOM 663 O O . GLN A 1 86 ? -8.266 -18.609 -1.599 1 97.12 86 GLN A O 1
ATOM 668 N N . GLY A 1 87 ? -9.453 -18.156 0.291 1 96.69 87 GLY A N 1
ATOM 669 C CA . GLY A 1 87 ? -9.242 -19.516 0.792 1 96.69 87 GLY A CA 1
ATOM 670 C C . GLY A 1 87 ? -8.562 -19.547 2.145 1 96.69 87 GLY A C 1
ATOM 671 O O . GLY A 1 87 ? -8.141 -18.5 2.662 1 96.69 87 GLY A O 1
ATOM 672 N N . PRO A 1 88 ? -8.352 -20.703 2.691 1 97.56 88 PRO A N 1
ATOM 673 C CA . PRO A 1 88 ? -7.906 -20.844 4.078 1 97.56 88 PRO A CA 1
ATOM 674 C C . PRO A 1 88 ? -6.512 -20.281 4.316 1 97.56 88 PRO A C 1
ATOM 676 O O . PRO A 1 88 ? -6.254 -19.688 5.367 1 97.56 88 PRO A O 1
ATOM 679 N N . ALA A 1 89 ? -5.664 -20.328 3.355 1 97.88 89 ALA A N 1
ATOM 680 C CA . ALA A 1 89 ? -4.285 -19.875 3.52 1 97.88 89 ALA A CA 1
ATOM 681 C C . ALA A 1 89 ? -4.234 -18.359 3.689 1 97.88 89 ALA A C 1
ATOM 683 O O . ALA A 1 89 ? -3.271 -17.828 4.25 1 97.88 89 ALA A O 1
ATOM 684 N N . TRP A 1 90 ? -5.262 -17.656 3.258 1 98.44 90 TRP A N 1
ATOM 685 C CA . TRP A 1 90 ? -5.262 -16.203 3.254 1 98.44 90 TRP A CA 1
ATOM 686 C C . TRP A 1 90 ? -6.152 -15.648 4.363 1 98.44 90 TRP A C 1
ATOM 688 O O . TRP A 1 90 ? -6.242 -14.438 4.555 1 98.44 90 TRP A O 1
ATOM 698 N N . ARG A 1 91 ? -6.738 -16.531 5.148 1 98.44 91 ARG A N 1
ATOM 699 C CA . ARG A 1 91 ? -7.691 -16.094 6.16 1 98.44 91 ARG A CA 1
ATOM 700 C C . ARG A 1 91 ? -6.977 -15.562 7.398 1 98.44 91 ARG A C 1
ATOM 702 O O . ARG A 1 91 ? -7.559 -14.812 8.188 1 98.44 91 ARG A O 1
ATOM 709 N N . VAL A 1 92 ? -5.68 -15.898 7.602 1 97.44 92 VAL A N 1
ATOM 710 C CA . VAL A 1 92 ? -4.902 -15.305 8.68 1 97.44 92 VAL A CA 1
ATOM 711 C C . VAL A 1 92 ? -4.758 -13.805 8.453 1 97.44 92 VAL A C 1
ATOM 713 O O . VAL A 1 92 ? -5.008 -13.008 9.359 1 97.44 92 VAL A O 1
ATOM 716 N N . ILE A 1 93 ? -4.383 -13.445 7.223 1 98 93 ILE A N 1
ATOM 717 C CA . ILE A 1 93 ? -4.254 -12.039 6.863 1 98 93 ILE A CA 1
ATOM 718 C C . ILE A 1 93 ? -5.617 -11.359 6.941 1 98 93 ILE A C 1
ATOM 720 O O . ILE A 1 93 ? -5.734 -10.242 7.449 1 98 93 ILE A O 1
ATOM 724 N N . ALA A 1 94 ? -6.621 -11.984 6.422 1 98.75 94 ALA A N 1
ATOM 725 C CA . ALA A 1 94 ? -7.977 -11.438 6.43 1 98.75 94 ALA A CA 1
ATOM 726 C C . ALA A 1 94 ? -8.438 -11.141 7.852 1 98.75 94 ALA A C 1
ATOM 728 O O . ALA A 1 94 ? -9.008 -10.078 8.117 1 98.75 94 ALA A O 1
ATOM 729 N N . THR A 1 95 ? -8.219 -12.086 8.766 1 98.75 95 THR A N 1
ATOM 730 C CA . THR A 1 95 ? -8.625 -11.938 10.156 1 98.75 95 THR A CA 1
ATOM 731 C C . THR A 1 95 ? -7.875 -10.789 10.82 1 98.75 95 THR A C 1
ATOM 733 O O . THR A 1 95 ? -8.469 -9.984 11.547 1 98.75 95 THR A O 1
ATOM 736 N N . TRP A 1 96 ? -6.566 -10.656 10.594 1 98.62 96 TRP A N 1
ATOM 737 C CA . TRP A 1 96 ? -5.762 -9.57 11.148 1 98.62 96 TRP A CA 1
ATOM 738 C C . TRP A 1 96 ? -6.234 -8.219 10.625 1 98.62 96 TRP A C 1
ATOM 740 O O . TRP A 1 96 ? -6.32 -7.246 11.383 1 98.62 96 TRP A O 1
ATOM 750 N N . GLU A 1 97 ? -6.531 -8.102 9.258 1 98.56 97 GLU A N 1
ATOM 751 C CA . GLU A 1 97 ? -7.078 -6.891 8.664 1 98.56 97 GLU A CA 1
ATOM 752 C C . GLU A 1 97 ? -8.383 -6.48 9.344 1 98.56 97 GLU A C 1
ATOM 754 O O . GLU A 1 97 ? -8.539 -5.328 9.75 1 98.56 97 GLU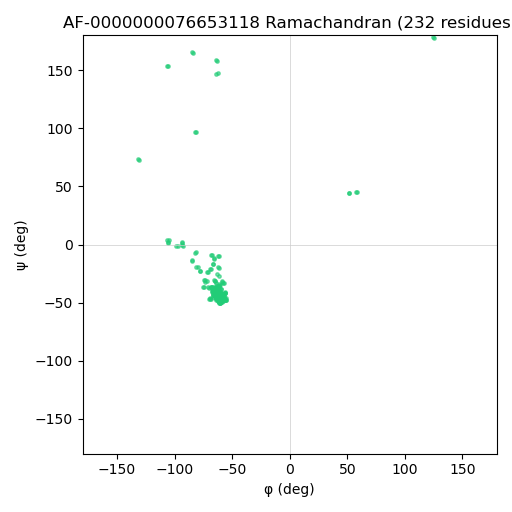 A O 1
ATOM 759 N N . ALA A 1 98 ? -9.258 -7.426 9.516 1 98.81 98 ALA A N 1
ATOM 760 C CA . ALA A 1 98 ? -10.57 -7.141 10.086 1 98.81 98 ALA A CA 1
ATOM 761 C C . ALA A 1 98 ? -10.461 -6.746 11.555 1 98.81 98 ALA A C 1
ATOM 763 O O . ALA A 1 98 ? -11.078 -5.773 11.992 1 98.81 98 ALA A O 1
ATOM 764 N N . PHE A 1 99 ? -9.688 -7.523 12.281 1 98.75 99 PHE A N 1
ATOM 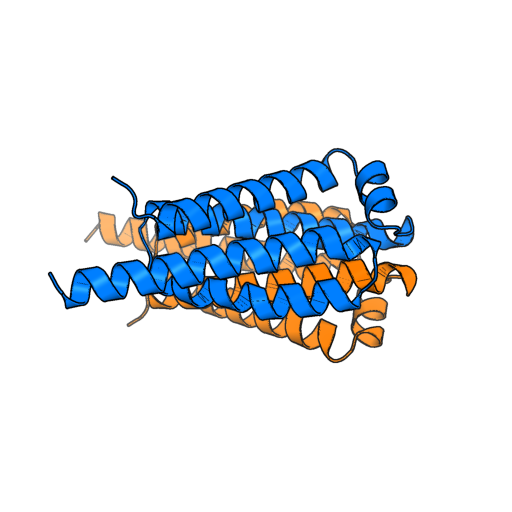765 C CA . PHE A 1 99 ? -9.516 -7.289 13.711 1 98.75 99 PHE A CA 1
ATOM 766 C C . PHE A 1 99 ? -8.922 -5.91 13.969 1 98.75 99 PHE A C 1
ATOM 768 O O . PHE A 1 99 ? -9.438 -5.148 14.789 1 98.75 99 PHE A O 1
ATOM 775 N N . SER A 1 100 ? -7.848 -5.59 13.297 1 98.69 100 SER A N 1
ATOM 776 C CA . SER A 1 100 ? -7.164 -4.316 13.492 1 98.69 100 SER A CA 1
ATOM 777 C C . SER A 1 100 ? -8.039 -3.148 13.031 1 98.69 100 SER A C 1
ATOM 779 O O . SER A 1 100 ? -8.023 -2.08 13.648 1 98.69 100 SER A O 1
ATOM 781 N N . ALA A 1 101 ? -8.758 -3.312 11.914 1 98.75 101 ALA A N 1
ATOM 782 C CA . ALA A 1 101 ? -9.68 -2.271 11.453 1 98.75 101 ALA A CA 1
ATOM 783 C C . ALA A 1 101 ? -10.773 -2.018 12.484 1 98.75 101 ALA A C 1
ATOM 785 O O . ALA A 1 101 ? -11.164 -0.871 12.711 1 98.75 101 ALA A O 1
ATOM 786 N N . ALA A 1 102 ? -11.305 -3.082 13.102 1 98.88 102 ALA A N 1
ATOM 787 C CA . ALA A 1 102 ? -12.32 -2.947 14.141 1 98.88 102 ALA A CA 1
ATOM 788 C C . ALA A 1 102 ? -11.781 -2.174 15.344 1 98.88 102 ALA A C 1
ATOM 790 O O . ALA A 1 102 ? -12.469 -1.296 15.875 1 98.88 102 ALA A O 1
ATOM 791 N N . LEU A 1 103 ? -10.562 -2.484 15.758 1 98.81 103 LEU A N 1
ATOM 792 C CA . LEU A 1 103 ? -9.953 -1.761 16.875 1 98.81 103 LEU A CA 1
ATOM 793 C C . LEU A 1 103 ? -9.805 -0.281 16.531 1 98.81 103 LEU A C 1
ATOM 795 O O . LEU A 1 103 ? -10.031 0.579 17.391 1 98.81 103 LEU A O 1
ATOM 799 N N . THR A 1 104 ? -9.391 -0.012 15.297 1 98.88 104 THR A N 1
ATOM 800 C CA . THR A 1 104 ? -9.25 1.372 14.859 1 98.88 104 THR A CA 1
ATOM 801 C C . THR A 1 104 ? -10.602 2.082 14.867 1 98.88 104 THR A C 1
ATOM 803 O O . THR A 1 104 ? -10.711 3.215 15.336 1 98.88 104 THR A O 1
ATOM 806 N N . ALA A 1 105 ? -11.609 1.433 14.359 1 98.81 105 ALA A N 1
ATOM 807 C CA . ALA A 1 105 ? -12.945 2.014 14.32 1 98.81 105 ALA A CA 1
ATOM 808 C C . ALA A 1 105 ? -13.453 2.338 15.719 1 98.81 105 ALA A C 1
ATOM 810 O O . ALA A 1 105 ? -14.008 3.412 15.953 1 98.81 105 ALA A O 1
ATOM 811 N N . VAL A 1 106 ? -13.305 1.428 16.641 1 98.75 106 VAL A N 1
ATOM 812 C CA . VAL A 1 106 ? -13.734 1.611 18.016 1 98.75 106 VAL A CA 1
ATOM 813 C C . VAL A 1 106 ? -12.969 2.773 18.656 1 98.75 106 VAL A C 1
ATOM 815 O O . VAL A 1 106 ? -13.562 3.617 19.328 1 98.75 106 VAL A O 1
ATOM 818 N N . ALA A 1 107 ? -11.617 2.752 18.422 1 98.69 107 ALA A N 1
ATOM 819 C CA . ALA A 1 107 ? -10.797 3.826 18.984 1 98.69 107 ALA A CA 1
ATOM 820 C C . ALA A 1 107 ? -11.227 5.184 18.438 1 98.69 107 ALA A C 1
ATOM 822 O O . ALA A 1 107 ? -11.336 6.156 19.188 1 98.69 107 ALA A O 1
ATOM 823 N N . LEU A 1 108 ? -11.523 5.289 17.141 1 98.38 108 LEU A N 1
ATOM 824 C CA . LEU A 1 108 ? -11.977 6.527 16.516 1 98.38 108 LEU A CA 1
ATOM 825 C C . LEU A 1 108 ? -13.305 6.984 17.109 1 98.38 108 LEU A C 1
ATOM 827 O O . LEU A 1 108 ? -13.469 8.164 17.438 1 98.38 108 LEU A O 1
ATOM 831 N N . ALA A 1 109 ? -14.211 6.086 17.25 1 98.12 109 ALA A N 1
ATOM 832 C CA . ALA A 1 109 ? -15.531 6.398 17.797 1 98.12 109 ALA A CA 1
ATOM 833 C C . ALA A 1 109 ? -15.43 6.867 19.25 1 98.12 109 ALA A C 1
ATOM 835 O O . ALA A 1 109 ? -16.094 7.832 19.641 1 98.12 109 ALA A O 1
ATOM 836 N N . TYR A 1 110 ? -14.648 6.168 19.953 1 97.81 110 TYR A N 1
ATOM 837 C CA . TYR A 1 110 ? -14.445 6.516 21.359 1 97.81 110 TYR A CA 1
ATOM 838 C C . TYR A 1 110 ? -13.859 7.918 21.484 1 97.81 110 TYR A C 1
ATOM 840 O O . TYR A 1 110 ? -14.344 8.719 22.281 1 97.81 110 TYR A O 1
ATOM 848 N N . GLU A 1 111 ? -12.828 8.18 20.766 1 97.62 111 GLU A N 1
ATOM 849 C CA . GLU A 1 111 ? -12.156 9.477 20.844 1 97.62 111 GLU A CA 1
ATOM 850 C C . GLU A 1 111 ? -13.07 10.602 20.359 1 97.62 111 GLU A C 1
ATOM 852 O O . GLU A 1 111 ? -13.016 11.719 20.891 1 97.62 111 GLU A O 1
ATOM 857 N N . GLU A 1 112 ? -13.844 10.305 19.344 1 95.56 112 GLU A N 1
ATOM 858 C CA . GLU A 1 112 ? -14.836 11.281 18.906 1 95.56 112 GLU A CA 1
ATOM 859 C C . GLU A 1 112 ? -15.852 11.57 20 1 95.56 112 GLU A C 1
ATOM 861 O O . GLU A 1 112 ? -16.219 12.719 20.234 1 95.56 112 GLU A O 1
ATOM 866 N N . TYR A 1 113 ? -16.281 10.57 20.672 1 94 113 TYR A N 1
ATOM 867 C CA . TYR A 1 113 ? -17.25 10.695 21.766 1 94 113 TYR A CA 1
ATOM 868 C C . TYR A 1 113 ? -16.656 11.5 22.922 1 94 113 TYR A C 1
ATOM 870 O O . TYR A 1 113 ? -17.312 12.375 23.469 1 94 113 TYR A O 1
ATOM 878 N N . GLN A 1 114 ? -15.516 11.258 23.312 1 93.5 114 GLN A N 1
ATOM 879 C CA . GLN A 1 114 ? -14.852 11.984 24.391 1 93.5 114 GLN A CA 1
ATOM 880 C C . GLN A 1 114 ? -14.625 13.445 24 1 93.5 114 GLN A C 1
ATOM 882 O O . GLN A 1 114 ? -14.672 14.336 24.859 1 93.5 114 GLN A O 1
ATOM 887 N N . GLY A 1 115 ? -14.242 13.625 22.781 1 87.81 115 GLY A N 1
ATOM 888 C CA . GLY A 1 115 ? -14.07 15 22.312 1 87.81 115 GLY A CA 1
ATOM 889 C C . GLY A 1 115 ? -15.375 15.773 22.25 1 87.81 115 GLY A C 1
ATOM 890 O O . GLY A 1 115 ? -15.375 17 22.359 1 87.81 115 GLY A O 1
ATOM 891 N N . MET A 1 116 ? -16.438 15.023 22 1 78.81 116 MET A N 1
ATOM 892 C CA . MET A 1 116 ? -17.75 15.648 21.984 1 78.81 116 MET A CA 1
ATOM 893 C C . MET A 1 116 ? -18.203 15.977 23.406 1 78.81 116 MET A C 1
ATOM 895 O O . MET A 1 116 ? -18.859 17 23.625 1 78.81 116 MET A O 1
ATOM 899 N N . TYR A 1 117 ? -17.875 15.266 24.391 1 73.56 117 TYR A N 1
ATOM 900 C CA . TYR A 1 117 ? -18.312 15.453 25.766 1 73.56 117 TYR A CA 1
ATOM 901 C C . TYR A 1 117 ? -17.281 16.219 26.578 1 73.56 117 TYR A C 1
ATOM 903 O O . TYR A 1 117 ? -17.516 16.547 27.75 1 73.56 117 TYR A O 1
ATOM 911 N N . ALA A 1 118 ? -16.156 16.578 25.969 1 65.5 118 ALA A N 1
ATOM 912 C CA . ALA A 1 118 ? -15.172 17.406 26.656 1 65.5 118 ALA A CA 1
ATOM 913 C C . ALA A 1 118 ? -15.406 18.891 26.375 1 65.5 118 ALA A C 1
ATOM 915 O O . ALA A 1 118 ? -15.922 19.25 25.312 1 65.5 118 ALA A O 1
ATOM 916 N N . MET B 1 1 ? -3.482 27.125 -5.035 1 93.5 1 MET B N 1
ATOM 917 C CA . MET B 1 1 ? -3.242 26.078 -6.023 1 93.5 1 MET B CA 1
ATOM 918 C C . MET B 1 1 ? -2.398 24.953 -5.43 1 93.5 1 MET B C 1
ATOM 920 O O . MET B 1 1 ? -1.586 25.188 -4.531 1 93.5 1 MET B O 1
ATOM 924 N N . PRO B 1 2 ? -2.664 23.656 -5.852 1 96.94 2 PRO B N 1
ATOM 925 C CA . PRO B 1 2 ? -1.792 22.594 -5.348 1 96.94 2 PRO B CA 1
ATOM 926 C C . PRO B 1 2 ? -0.34 22.766 -5.789 1 96.94 2 PRO B C 1
ATOM 928 O O . PRO B 1 2 ? -0.077 23.312 -6.863 1 96.94 2 PRO B O 1
ATOM 931 N N . SER B 1 3 ? 0.553 22.344 -4.93 1 98.44 3 SER B N 1
ATOM 932 C CA . SER B 1 3 ? 1.964 22.328 -5.301 1 98.44 3 SER B CA 1
ATOM 933 C C . SER B 1 3 ? 2.23 21.359 -6.449 1 98.44 3 SER B C 1
ATOM 935 O O . SER B 1 3 ? 1.415 20.484 -6.723 1 98.44 3 SER B O 1
ATOM 937 N N . ILE B 1 4 ? 3.344 21.578 -7.156 1 98.56 4 ILE B N 1
ATOM 938 C CA . ILE B 1 4 ? 3.742 20.672 -8.227 1 98.56 4 ILE B CA 1
ATOM 939 C C . ILE B 1 4 ? 3.916 19.25 -7.672 1 98.56 4 ILE B C 1
ATOM 941 O O . ILE B 1 4 ? 3.482 18.281 -8.289 1 98.56 4 ILE B O 1
ATOM 945 N N . THR B 1 5 ? 4.562 19.156 -6.48 1 98.81 5 THR B N 1
ATOM 946 C CA . THR B 1 5 ? 4.766 17.859 -5.852 1 98.81 5 THR B CA 1
ATOM 947 C C . THR B 1 5 ? 3.43 17.172 -5.586 1 98.81 5 THR B C 1
ATOM 949 O O . THR B 1 5 ? 3.275 15.984 -5.844 1 98.81 5 THR B O 1
ATOM 952 N N . ALA B 1 6 ? 2.459 17.875 -5.07 1 98.88 6 ALA B N 1
ATOM 953 C CA . ALA B 1 6 ? 1.142 17.297 -4.805 1 98.88 6 ALA B CA 1
ATOM 954 C C . ALA B 1 6 ? 0.506 16.766 -6.082 1 98.88 6 ALA B C 1
ATOM 956 O O . ALA B 1 6 ? -0.144 15.719 -6.066 1 98.88 6 ALA B O 1
ATOM 957 N N . VAL B 1 7 ? 0.723 17.5 -7.156 1 98.88 7 VAL B N 1
ATOM 958 C CA . VAL B 1 7 ? 0.149 17.078 -8.43 1 98.88 7 VAL B CA 1
ATOM 959 C C . VAL B 1 7 ? 0.794 15.773 -8.891 1 98.88 7 VAL B C 1
ATOM 961 O O . VAL B 1 7 ? 0.104 14.859 -9.344 1 98.88 7 VAL B O 1
ATOM 964 N N . THR B 1 8 ? 2.107 15.625 -8.797 1 98.88 8 THR B N 1
ATOM 965 C CA . THR B 1 8 ? 2.779 14.391 -9.188 1 98.88 8 THR B CA 1
ATOM 966 C C . THR B 1 8 ? 2.309 13.219 -8.32 1 98.88 8 THR B C 1
ATOM 968 O O . THR B 1 8 ? 2.088 12.117 -8.82 1 98.88 8 THR B O 1
ATOM 971 N N . ILE B 1 9 ? 2.125 13.43 -7.051 1 98.94 9 ILE B N 1
ATOM 972 C CA . ILE B 1 9 ? 1.702 12.391 -6.113 1 98.94 9 ILE B CA 1
ATOM 973 C C . ILE B 1 9 ? 0.27 11.969 -6.426 1 98.94 9 ILE B C 1
ATOM 975 O O . ILE B 1 9 ? -0.048 10.773 -6.406 1 98.94 9 ILE B O 1
ATOM 979 N N . PHE B 1 10 ? -0.57 12.938 -6.738 1 98.94 10 PHE B N 1
ATOM 980 C CA . PHE B 1 10 ? -1.963 12.648 -7.059 1 98.94 10 PHE B CA 1
ATOM 981 C C . PHE B 1 10 ? -2.064 11.797 -8.312 1 98.94 10 PHE B C 1
ATOM 983 O O . PHE B 1 10 ? -2.82 10.82 -8.352 1 98.94 10 PHE B O 1
ATOM 990 N N . ILE B 1 11 ? -1.339 12.188 -9.32 1 98.88 11 ILE B N 1
ATOM 991 C CA . ILE B 1 11 ? -1.377 11.469 -10.586 1 98.88 11 ILE B CA 1
ATOM 992 C C . ILE B 1 11 ? -0.882 10.039 -10.391 1 98.88 11 ILE B C 1
ATOM 994 O O . ILE B 1 11 ? -1.486 9.086 -10.891 1 98.88 11 ILE B O 1
ATOM 998 N N . PHE B 1 12 ? 0.177 9.883 -9.695 1 98.88 12 PHE B N 1
ATOM 999 C CA . PHE B 1 12 ? 0.677 8.539 -9.422 1 98.88 12 PHE B CA 1
ATOM 1000 C C . PHE B 1 12 ? -0.346 7.734 -8.633 1 98.88 12 PHE B C 1
ATOM 1002 O O . PHE B 1 12 ? -0.596 6.566 -8.938 1 98.88 12 PHE B O 1
ATOM 1009 N N . GLY B 1 13 ? -0.912 8.367 -7.523 1 98.88 13 GLY B N 1
ATOM 1010 C CA . GLY B 1 13 ? -1.927 7.684 -6.734 1 98.88 13 GLY B CA 1
ATOM 1011 C C . GLY B 1 13 ? -3.119 7.234 -7.559 1 98.88 13 GLY B C 1
ATOM 1012 O O . GLY B 1 13 ? -3.598 6.109 -7.41 1 98.88 13 GLY B O 1
ATOM 1013 N N . LEU B 1 14 ? -3.518 8.102 -8.438 1 98.88 14 LEU B N 1
ATOM 1014 C CA . LEU B 1 14 ? -4.641 7.789 -9.312 1 98.88 14 LEU B CA 1
ATOM 1015 C C . LEU B 1 14 ? -4.301 6.629 -10.242 1 98.88 14 LEU B C 1
ATOM 1017 O O . LEU B 1 14 ? -5.137 5.754 -10.477 1 98.88 14 LEU B O 1
ATOM 1021 N N . SER B 1 15 ? -3.143 6.629 -10.773 1 98.81 15 SER B N 1
ATOM 1022 C CA . SER B 1 15 ? -2.715 5.559 -11.672 1 98.81 15 SER B CA 1
ATOM 1023 C C . SER B 1 15 ? -2.631 4.223 -10.938 1 98.81 15 SER B C 1
ATOM 1025 O O . SER B 1 15 ? -3.025 3.186 -11.477 1 98.81 15 SER B O 1
ATOM 1027 N N . ALA B 1 16 ? -2.059 4.211 -9.695 1 98.81 16 ALA B N 1
ATOM 1028 C CA . ALA B 1 16 ? -1.979 2.988 -8.898 1 98.81 16 ALA B CA 1
ATOM 1029 C C . ALA B 1 16 ? -3.371 2.455 -8.578 1 98.81 16 ALA B C 1
ATOM 1031 O O . ALA B 1 16 ? -3.627 1.254 -8.695 1 98.81 16 ALA B O 1
ATOM 1032 N N . PHE B 1 17 ? -4.27 3.352 -8.219 1 98.94 17 PHE B N 1
ATOM 1033 C CA . PHE B 1 17 ? -5.652 2.986 -7.93 1 98.94 17 PHE B CA 1
ATOM 1034 C C . PHE B 1 17 ? -6.293 2.316 -9.141 1 98.94 17 PHE B C 1
ATOM 1036 O O . PHE B 1 17 ? -6.883 1.24 -9.016 1 98.94 17 PHE B O 1
ATOM 1043 N N . ASN B 1 18 ? -6.152 2.926 -10.273 1 98.88 18 ASN B N 1
ATOM 1044 C CA . ASN B 1 18 ? -6.742 2.398 -11.5 1 98.88 18 ASN B CA 1
ATOM 1045 C C . ASN B 1 18 ? -6.125 1.057 -11.891 1 98.88 18 ASN B C 1
ATOM 1047 O O . ASN B 1 18 ? -6.82 0.168 -12.383 1 98.88 18 ASN B O 1
ATOM 1051 N N . HIS B 1 19 ? -4.871 0.949 -11.711 1 98.81 19 HIS B N 1
ATOM 1052 C CA . HIS B 1 19 ? -4.18 -0.299 -12.016 1 98.81 19 HIS B CA 1
ATOM 1053 C C . HIS B 1 19 ? -4.719 -1.448 -11.172 1 98.81 19 HIS B C 1
ATOM 1055 O O . HIS B 1 19 ? -5.035 -2.518 -11.695 1 98.81 19 HIS B O 1
ATOM 1061 N N . GLY B 1 20 ? -4.809 -1.261 -9.828 1 98.88 20 GLY B N 1
ATOM 1062 C CA . GLY B 1 20 ? -5.355 -2.283 -8.953 1 98.88 20 GLY B CA 1
ATOM 1063 C C . GLY B 1 20 ? -6.793 -2.643 -9.273 1 98.88 20 GLY B C 1
ATOM 1064 O O . GLY B 1 20 ? -7.148 -3.822 -9.312 1 98.88 20 GLY B O 1
ATOM 1065 N N . VAL B 1 21 ? -7.578 -1.657 -9.547 1 98.88 21 VAL B N 1
ATOM 1066 C CA . VAL B 1 21 ? -8.977 -1.871 -9.883 1 98.88 21 VAL B CA 1
ATOM 1067 C C . VAL B 1 21 ? -9.086 -2.66 -11.18 1 98.88 21 VAL B C 1
ATOM 1069 O O . VAL B 1 21 ? -9.875 -3.604 -11.281 1 98.88 21 VAL B O 1
ATOM 1072 N N . SER B 1 22 ? -8.336 -2.266 -12.164 1 98.75 22 SER B N 1
ATOM 1073 C CA . SER B 1 22 ? -8.359 -2.959 -13.453 1 98.75 22 SER B CA 1
ATOM 1074 C C . SER B 1 22 ? -7.977 -4.426 -13.297 1 98.75 22 SER B C 1
ATOM 1076 O O . SER B 1 22 ? -8.57 -5.301 -13.938 1 98.75 22 SER B O 1
ATOM 1078 N N . ASN B 1 23 ? -6.945 -4.711 -12.469 1 98.88 23 ASN B N 1
ATOM 1079 C CA . ASN B 1 23 ? -6.555 -6.094 -12.211 1 98.88 23 ASN B CA 1
ATOM 1080 C C . ASN B 1 23 ? -7.715 -6.91 -11.648 1 98.88 23 ASN B C 1
ATOM 1082 O O . ASN B 1 23 ? -7.922 -8.055 -12.047 1 98.88 23 ASN B O 1
ATOM 1086 N N . LEU B 1 24 ? -8.484 -6.363 -10.719 1 98.69 24 LEU B N 1
ATOM 1087 C CA . LEU B 1 24 ? -9.547 -7.09 -10.039 1 98.69 24 LEU B CA 1
ATOM 1088 C C . LEU B 1 24 ? -10.75 -7.277 -10.953 1 98.69 24 LEU B C 1
ATOM 1090 O O . LEU B 1 24 ? -11.469 -8.273 -10.844 1 98.69 24 LEU B O 1
ATOM 1094 N N . ILE B 1 25 ? -10.977 -6.348 -11.867 1 98.69 25 ILE B N 1
ATOM 1095 C CA . ILE B 1 25 ? -12.117 -6.402 -12.773 1 98.69 25 ILE B CA 1
ATOM 1096 C C . ILE B 1 25 ? -11.875 -7.461 -13.844 1 98.69 25 ILE B C 1
ATOM 1098 O O . ILE B 1 25 ? -12.812 -8.141 -14.273 1 98.69 25 ILE B O 1
ATOM 1102 N N . SER B 1 26 ? -10.648 -7.605 -14.289 1 98.62 26 SER B N 1
ATOM 1103 C CA . SER B 1 26 ? -10.281 -8.539 -15.352 1 98.62 26 SER B CA 1
ATOM 1104 C C . SER B 1 26 ? -9.07 -9.375 -14.961 1 98.62 26 SER B C 1
ATOM 1106 O O . SER B 1 26 ? -8.008 -9.266 -15.57 1 98.62 26 SER B O 1
ATOM 1108 N N . PRO B 1 27 ? -9.32 -10.305 -14.078 1 98.19 27 PRO B N 1
ATOM 1109 C CA . PRO B 1 27 ? -8.195 -11.07 -13.539 1 98.19 27 PRO B CA 1
ATOM 1110 C C . PRO B 1 27 ? -7.449 -11.859 -14.617 1 98.19 27 PRO B C 1
ATOM 1112 O O . PRO B 1 27 ? -6.223 -11.984 -14.555 1 98.19 27 PRO B O 1
ATOM 1115 N N . ARG B 1 28 ? -8.125 -12.391 -15.625 1 98.25 28 ARG B N 1
ATOM 1116 C CA . ARG B 1 28 ? -7.465 -13.156 -16.688 1 98.25 28 ARG B CA 1
ATOM 1117 C C . ARG B 1 28 ? -6.555 -12.258 -17.516 1 98.25 28 ARG B C 1
ATOM 1119 O O . ARG B 1 28 ? -5.441 -12.648 -17.859 1 98.25 28 ARG B O 1
ATOM 1126 N N . LYS B 1 29 ? -7.027 -11.094 -17.844 1 98.56 29 LYS B N 1
ATOM 1127 C CA . LYS B 1 29 ? -6.207 -10.133 -18.578 1 98.56 29 LYS B CA 1
ATOM 1128 C C . LYS B 1 29 ? -4.996 -9.703 -17.75 1 98.56 29 LYS B C 1
ATOM 1130 O O . LYS B 1 29 ? -3.904 -9.523 -18.297 1 98.56 29 LYS B O 1
ATOM 1135 N N . ALA B 1 30 ? -5.219 -9.445 -16.516 1 98.69 30 ALA B N 1
ATOM 1136 C CA . ALA B 1 30 ? -4.141 -9.023 -15.617 1 98.69 30 ALA B CA 1
ATOM 1137 C C . ALA B 1 30 ? -3.057 -10.094 -15.531 1 98.69 30 ALA B C 1
ATOM 1139 O O . ALA B 1 30 ? -1.864 -9.7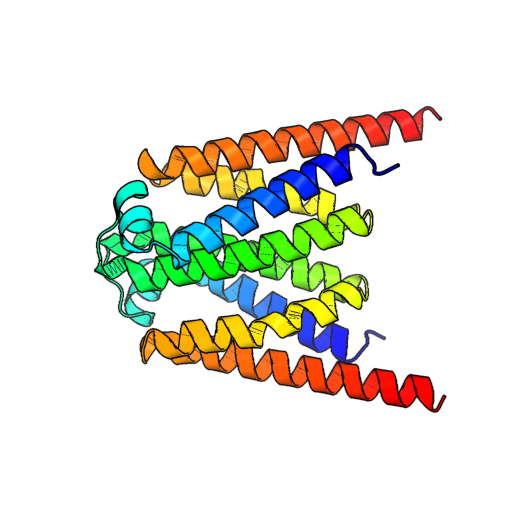89 -15.609 1 98.69 30 ALA B O 1
ATOM 1140 N N . LEU B 1 31 ? -3.498 -11.375 -15.352 1 98.81 31 LEU B N 1
ATOM 1141 C CA . LEU B 1 31 ? -2.551 -12.484 -15.32 1 98.81 31 LEU B CA 1
ATOM 1142 C C . LEU B 1 31 ? -1.767 -12.57 -16.625 1 98.81 31 LEU B C 1
ATOM 1144 O O . LEU B 1 31 ? -0.54 -12.695 -16.609 1 98.81 31 LEU B O 1
ATOM 1148 N N . ALA B 1 32 ? -2.408 -12.469 -17.719 1 98.56 32 ALA B N 1
ATOM 1149 C CA . ALA B 1 32 ? -1.77 -12.562 -19.016 1 98.56 32 ALA B CA 1
ATOM 1150 C C . ALA B 1 32 ? -0.768 -11.43 -19.219 1 98.56 32 ALA B C 1
ATOM 1152 O O . ALA B 1 32 ? 0.351 -11.656 -19.688 1 98.56 32 ALA B O 1
ATOM 1153 N N . ALA B 1 33 ? -1.141 -10.234 -18.875 1 98.06 33 ALA B N 1
ATOM 1154 C CA . ALA B 1 33 ? -0.292 -9.062 -19.047 1 98.06 33 ALA B CA 1
ATOM 1155 C C . ALA B 1 33 ? 0.994 -9.188 -18.234 1 98.06 33 ALA B C 1
ATOM 1157 O O . ALA B 1 33 ? 2.041 -8.672 -18.641 1 98.06 33 ALA B O 1
ATOM 1158 N N . LYS B 1 34 ? 0.905 -9.945 -17.156 1 98.38 34 LYS B N 1
ATOM 1159 C CA . LYS B 1 34 ? 2.053 -10.07 -16.266 1 98.38 34 LYS B CA 1
ATOM 1160 C C . LYS B 1 34 ? 2.732 -11.422 -16.438 1 98.38 34 LYS B C 1
ATOM 1162 O O . LYS B 1 34 ? 3.646 -11.766 -15.68 1 98.38 34 LYS B O 1
ATOM 1167 N N . GLN B 1 35 ? 2.223 -12.188 -17.391 1 98.25 35 GLN B N 1
ATOM 1168 C CA . GLN B 1 35 ? 2.777 -13.492 -17.719 1 98.25 35 GLN B CA 1
ATOM 1169 C C . GLN B 1 35 ? 2.777 -14.422 -16.5 1 98.25 35 GLN B C 1
ATOM 1171 O O . GLN B 1 35 ? 3.783 -15.07 -16.219 1 98.25 35 GLN B O 1
ATOM 1176 N N . LEU B 1 36 ? 1.676 -14.422 -15.82 1 98.56 36 LEU B N 1
ATOM 1177 C CA . LEU B 1 36 ? 1.48 -15.258 -14.641 1 98.56 36 LEU B CA 1
ATOM 1178 C C . LEU B 1 36 ? 0.552 -16.422 -14.953 1 98.56 36 LEU B C 1
ATOM 1180 O O . LEU B 1 36 ? -0.288 -16.344 -15.852 1 98.56 36 LEU B O 1
ATOM 1184 N N . GLN B 1 37 ? 0.782 -17.438 -14.18 1 98.5 37 GLN B N 1
ATOM 1185 C CA . GLN B 1 37 ? -0.128 -18.578 -14.25 1 98.5 37 GLN B CA 1
ATOM 1186 C C . GLN B 1 37 ? -1.35 -18.359 -13.359 1 98.5 37 GLN B C 1
ATOM 1188 O O . GLN B 1 37 ? -1.345 -17.484 -12.492 1 98.5 37 GLN B O 1
ATOM 1193 N N . ASP B 1 38 ? -2.402 -19.172 -13.539 1 98 38 ASP B N 1
ATOM 1194 C CA . ASP B 1 38 ? -3.646 -19.062 -12.781 1 98 38 ASP B CA 1
ATOM 1195 C C . ASP B 1 38 ? -3.395 -19.219 -11.289 1 98 38 ASP B C 1
ATOM 1197 O O . ASP B 1 38 ? -4.082 -18.609 -10.469 1 98 38 ASP B O 1
ATOM 1201 N N . SER B 1 39 ? -2.436 -19.984 -11 1 97.19 39 SER B N 1
ATOM 1202 C CA . SER B 1 39 ? -2.154 -20.281 -9.602 1 97.19 39 SER B CA 1
ATOM 1203 C C . SER B 1 39 ? -1.633 -19.047 -8.867 1 97.19 39 SER B C 1
ATOM 1205 O O . SER B 1 39 ? -1.575 -19.031 -7.637 1 97.19 39 SER B O 1
ATOM 1207 N N . ALA B 1 40 ? -1.353 -18 -9.594 1 98.56 40 ALA B N 1
ATOM 1208 C CA . ALA B 1 40 ? -0.814 -16.781 -8.992 1 98.56 40 ALA B CA 1
ATOM 1209 C C . ALA B 1 40 ? -1.93 -15.797 -8.648 1 98.56 40 ALA B C 1
ATOM 1211 O O . ALA B 1 40 ? -1.677 -14.734 -8.078 1 98.56 40 ALA B O 1
ATOM 1212 N N . LEU B 1 41 ? -3.135 -16.188 -8.906 1 98.56 41 LEU B N 1
ATOM 1213 C CA . LEU B 1 41 ? -4.238 -15.227 -8.836 1 98.56 41 LEU B CA 1
ATOM 1214 C C . LEU B 1 41 ? -4.398 -14.695 -7.414 1 98.56 41 LEU B C 1
ATOM 1216 O O . LEU B 1 41 ? -4.586 -13.492 -7.215 1 98.56 41 LEU B O 1
ATOM 1220 N N . PRO B 1 42 ? -4.324 -15.5 -6.383 1 98.56 42 PRO B N 1
ATOM 1221 C CA . PRO B 1 42 ? -4.477 -14.93 -5.039 1 98.56 42 PRO B CA 1
ATOM 1222 C C . PRO B 1 42 ? -3.406 -13.898 -4.707 1 98.56 42 PRO B C 1
ATOM 1224 O O . PRO B 1 42 ? -3.703 -12.875 -4.078 1 98.56 42 PRO B O 1
ATOM 1227 N N . ALA B 1 43 ? -2.182 -14.133 -5.125 1 98.75 43 ALA B N 1
ATOM 1228 C CA . ALA B 1 43 ? -1.113 -13.164 -4.887 1 98.75 43 ALA B CA 1
ATOM 1229 C C . ALA B 1 43 ? -1.347 -11.891 -5.684 1 98.75 43 ALA B C 1
ATOM 1231 O O . ALA B 1 43 ? -1.115 -10.781 -5.18 1 98.75 43 ALA B O 1
ATOM 1232 N N . LEU B 1 44 ? -1.795 -12.062 -6.879 1 98.81 44 LEU B N 1
ATOM 1233 C CA . LEU B 1 44 ? -2.08 -10.906 -7.715 1 98.81 44 LEU B CA 1
ATOM 1234 C C . LEU B 1 44 ? -3.227 -10.078 -7.137 1 98.81 44 LEU B C 1
ATOM 1236 O O . LEU B 1 44 ? -3.201 -8.852 -7.188 1 98.81 44 LEU B O 1
ATOM 1240 N N . ASN B 1 45 ? -4.215 -10.727 -6.629 1 98.81 45 ASN B N 1
ATOM 1241 C CA . ASN B 1 45 ? -5.301 -10.016 -5.957 1 98.81 45 ASN B CA 1
ATOM 1242 C C . ASN B 1 45 ? -4.801 -9.242 -4.742 1 98.81 45 ASN B C 1
ATOM 1244 O O . ASN B 1 45 ? -5.234 -8.117 -4.496 1 98.81 45 ASN B O 1
ATOM 1248 N N . GLY B 1 46 ? -3.928 -9.867 -3.959 1 98.62 46 GLY B N 1
ATOM 1249 C CA . GLY B 1 46 ? -3.32 -9.172 -2.836 1 98.62 46 GLY B CA 1
ATOM 1250 C C . GLY B 1 46 ? -2.57 -7.918 -3.25 1 98.62 46 GLY B C 1
ATOM 1251 O O . GLY B 1 46 ? -2.746 -6.855 -2.648 1 98.62 46 GLY B O 1
ATOM 1252 N N . PHE B 1 47 ? -1.789 -8.047 -4.277 1 98.81 47 PHE B N 1
ATOM 1253 C CA . PHE B 1 47 ? -1.072 -6.91 -4.844 1 98.81 47 PHE B CA 1
ATOM 1254 C C . PHE B 1 47 ? -2.043 -5.816 -5.281 1 98.81 47 PHE B C 1
ATOM 1256 O O . PHE B 1 47 ? -1.852 -4.645 -4.957 1 98.81 47 PHE B O 1
ATOM 1263 N N . SER B 1 48 ? -3.105 -6.184 -5.918 1 98.94 48 SER B N 1
ATOM 1264 C CA . SER B 1 48 ? -4.094 -5.258 -6.457 1 98.94 48 SER B CA 1
ATOM 1265 C C . SER B 1 48 ? -4.797 -4.488 -5.344 1 98.94 48 SER B C 1
ATOM 1267 O O . SER B 1 48 ? -4.941 -3.266 -5.426 1 98.94 48 SER B O 1
ATOM 1269 N N . VAL B 1 49 ? -5.168 -5.203 -4.297 1 98.69 49 VAL B N 1
ATOM 1270 C CA . VAL B 1 49 ? -5.852 -4.555 -3.182 1 98.69 49 VAL B CA 1
ATOM 1271 C C . VAL B 1 49 ? -4.891 -3.609 -2.463 1 98.69 49 VAL B C 1
ATOM 1273 O O . VAL B 1 49 ? -5.281 -2.521 -2.035 1 98.69 49 VAL B O 1
ATOM 1276 N N . ALA B 1 50 ? -3.658 -4.008 -2.344 1 98.81 50 ALA B N 1
ATOM 1277 C CA . ALA B 1 50 ? -2.658 -3.178 -1.68 1 98.81 50 ALA B CA 1
ATOM 1278 C C . ALA B 1 50 ? -2.412 -1.889 -2.459 1 98.81 50 ALA B C 1
ATOM 1280 O O . ALA B 1 50 ? -2.357 -0.803 -1.875 1 98.81 50 ALA B O 1
ATOM 1281 N N . ILE B 1 51 ? -2.305 -2.023 -3.814 1 98.88 51 ILE B N 1
ATOM 1282 C CA . ILE B 1 51 ? -1.962 -0.819 -4.562 1 98.88 51 ILE B CA 1
ATOM 1283 C C . ILE B 1 51 ? -3.199 0.065 -4.711 1 98.88 51 ILE B C 1
ATOM 1285 O O . ILE B 1 51 ? -3.084 1.287 -4.832 1 98.88 51 ILE B O 1
ATOM 1289 N N . ILE B 1 52 ? -4.363 -0.426 -4.621 1 98.94 52 ILE B N 1
ATOM 1290 C CA . ILE B 1 52 ? -5.551 0.409 -4.516 1 98.94 52 ILE B CA 1
ATOM 1291 C C . ILE B 1 52 ? -5.484 1.244 -3.238 1 98.94 52 ILE B C 1
ATOM 1293 O O . ILE B 1 52 ? -5.703 2.457 -3.27 1 98.94 52 ILE B O 1
ATOM 1297 N N . GLY B 1 53 ? -5.188 0.589 -2.113 1 98.88 53 GLY B N 1
ATOM 1298 C CA . GLY B 1 53 ? -5.012 1.31 -0.862 1 98.88 53 GLY B CA 1
ATOM 1299 C C . GLY B 1 53 ? -3.928 2.371 -0.932 1 98.88 53 GLY B C 1
ATOM 1300 O O . GLY B 1 53 ? -4.145 3.512 -0.518 1 98.88 53 GLY B O 1
ATOM 1301 N N . ILE B 1 54 ? -2.824 2.043 -1.47 1 98.88 54 ILE B N 1
ATOM 1302 C CA . ILE B 1 54 ? -1.728 2.988 -1.642 1 98.88 54 ILE B CA 1
ATOM 1303 C C . ILE B 1 54 ? -2.207 4.191 -2.449 1 98.88 54 ILE B C 1
ATOM 1305 O O . ILE B 1 54 ? -1.906 5.34 -2.104 1 98.88 54 ILE B O 1
ATOM 1309 N N . GLY B 1 55 ? -2.922 3.922 -3.529 1 98.88 55 GLY B N 1
ATOM 1310 C CA . GLY B 1 55 ? -3.445 5.004 -4.348 1 98.88 55 GLY B CA 1
ATOM 1311 C C . GLY B 1 55 ? -4.332 5.965 -3.576 1 98.88 55 GLY B C 1
ATOM 1312 O O . GLY B 1 55 ? -4.195 7.184 -3.705 1 98.88 55 GLY B O 1
ATOM 1313 N N . ILE B 1 56 ? -5.184 5.441 -2.779 1 98.94 56 ILE B N 1
ATOM 1314 C CA . ILE B 1 56 ? -6.102 6.25 -1.982 1 98.94 56 ILE B CA 1
ATOM 1315 C C . ILE B 1 56 ? -5.305 7.117 -1.007 1 98.94 56 ILE B C 1
ATOM 1317 O O . ILE B 1 56 ? -5.57 8.312 -0.874 1 98.94 56 ILE B O 1
ATOM 1321 N N . TYR B 1 57 ? -4.332 6.52 -0.375 1 98.94 57 TYR B N 1
ATOM 1322 C CA . TYR B 1 57 ? -3.543 7.254 0.605 1 98.94 57 TYR B CA 1
ATOM 1323 C C . TYR B 1 57 ? -2.695 8.328 -0.071 1 98.94 57 TYR B C 1
ATOM 1325 O O . TYR B 1 57 ? -2.486 9.406 0.487 1 98.94 57 TYR B O 1
ATOM 1333 N N . TYR B 1 58 ? -2.189 7.996 -1.269 1 98.94 58 TYR B N 1
ATOM 1334 C CA . TYR B 1 58 ? -1.438 8.984 -2.033 1 98.94 58 TYR B CA 1
ATOM 1335 C C . TYR B 1 58 ? -2.307 10.195 -2.367 1 98.94 58 TYR B C 1
ATOM 1337 O O . TYR B 1 58 ? -1.876 11.336 -2.207 1 98.94 58 TYR B O 1
ATOM 1345 N N . MET B 1 59 ? -3.463 9.906 -2.785 1 98.94 59 MET B N 1
ATOM 1346 C CA . MET B 1 59 ? -4.355 11.008 -3.156 1 98.94 59 MET B CA 1
ATOM 1347 C C . MET B 1 59 ? -4.723 11.844 -1.938 1 98.94 59 MET B C 1
ATOM 1349 O O . MET B 1 59 ? -4.812 13.07 -2.025 1 98.94 59 MET B O 1
ATOM 1353 N N . LEU B 1 60 ? -4.941 11.203 -0.838 1 98.94 60 LEU B N 1
ATOM 1354 C CA . LEU B 1 60 ? -5.184 11.961 0.383 1 98.94 60 LEU B CA 1
ATOM 1355 C C . LEU B 1 60 ? -3.973 12.82 0.736 1 98.94 60 LEU B C 1
ATOM 1357 O O . LEU B 1 60 ? -4.117 13.992 1.103 1 98.94 60 LEU B O 1
ATOM 1361 N N . ALA B 1 61 ? -2.789 12.172 0.714 1 98.88 61 ALA B N 1
ATOM 1362 C CA . ALA B 1 61 ? -1.567 12.906 1.044 1 98.88 61 ALA B CA 1
ATOM 1363 C C . ALA B 1 61 ? -1.392 14.117 0.138 1 98.88 61 ALA B C 1
ATOM 1365 O O . ALA B 1 61 ? -0.96 15.18 0.591 1 98.88 61 ALA B O 1
ATOM 1366 N N . ALA B 1 62 ? -1.691 13.922 -1.14 1 98.88 62 ALA B N 1
ATOM 1367 C CA . ALA B 1 62 ? -1.625 15.039 -2.078 1 98.88 62 ALA B CA 1
ATOM 1368 C C . ALA B 1 62 ? -2.572 16.156 -1.665 1 98.88 62 ALA B C 1
ATOM 1370 O O . ALA B 1 62 ? -2.172 17.328 -1.594 1 98.88 62 ALA B O 1
ATOM 1371 N N . TYR B 1 63 ? -3.795 15.812 -1.369 1 98.75 63 TYR B N 1
ATOM 1372 C CA . TYR B 1 63 ? -4.801 16.781 -0.953 1 98.75 63 TYR B CA 1
ATOM 1373 C C . TYR B 1 63 ? -4.355 17.531 0.298 1 98.75 63 TYR B C 1
ATOM 1375 O O . TYR B 1 63 ? -4.598 18.734 0.431 1 98.75 63 TYR B O 1
ATOM 1383 N N . GLN B 1 64 ? -3.602 16.891 1.186 1 98.88 64 GLN B N 1
ATOM 1384 C CA . GLN B 1 64 ? -3.211 17.453 2.477 1 98.88 64 GLN B CA 1
ATOM 1385 C C . GLN B 1 64 ? -1.857 18.141 2.387 1 98.88 64 GLN B C 1
ATOM 1387 O O . GLN B 1 64 ? -1.369 18.688 3.377 1 98.88 64 GLN B O 1
ATOM 1392 N N . GLU B 1 65 ? -1.276 18.125 1.249 1 98.75 65 GLU B N 1
ATOM 1393 C CA . GLU B 1 65 ? 0.06 18.688 1.091 1 98.75 65 GLU B CA 1
ATOM 1394 C C . GLU B 1 65 ? 1.022 18.125 2.135 1 98.75 65 GLU B C 1
ATOM 1396 O O . GLU B 1 65 ? 1.752 18.891 2.781 1 98.75 65 GLU B O 1
ATOM 1401 N N . ASN B 1 66 ? 1 16.844 2.367 1 98.62 66 ASN B N 1
ATOM 1402 C CA . ASN B 1 66 ? 1.818 16.188 3.379 1 98.62 66 ASN B CA 1
ATOM 1403 C C . ASN B 1 66 ? 3.236 15.922 2.873 1 98.62 66 ASN B C 1
ATOM 1405 O O . ASN B 1 66 ? 3.52 14.859 2.328 1 98.62 66 ASN B O 1
ATOM 1409 N N . ARG B 1 67 ? 4.164 16.75 3.172 1 98 67 ARG B N 1
ATOM 1410 C CA . ARG B 1 67 ? 5.508 16.734 2.6 1 98 67 ARG B CA 1
ATOM 1411 C C . ARG B 1 67 ? 6.305 15.539 3.131 1 98 67 ARG B C 1
ATOM 1413 O O . ARG B 1 67 ? 7.145 14.984 2.42 1 98 67 ARG B O 1
ATOM 1420 N N . GLY B 1 68 ? 6.066 15.234 4.414 1 98.38 68 GLY B N 1
ATOM 1421 C CA . GLY B 1 68 ? 6.691 14.023 4.918 1 98.38 68 GLY B CA 1
ATOM 1422 C C . GLY B 1 68 ? 6.336 12.789 4.113 1 98.38 68 GLY B C 1
ATOM 1423 O O . GLY B 1 68 ? 7.211 11.992 3.773 1 98.38 68 GLY B O 1
ATOM 1424 N N . PHE B 1 69 ? 5.039 12.633 3.818 1 98.88 69 PHE B N 1
ATOM 1425 C CA . PHE B 1 69 ? 4.566 11.539 2.977 1 98.88 69 PHE B CA 1
ATOM 1426 C C . PHE B 1 69 ? 5.211 11.594 1.599 1 98.88 69 PHE B C 1
ATOM 1428 O O . PHE B 1 69 ? 5.691 10.578 1.089 1 98.88 69 PHE B O 1
ATOM 1435 N N . PHE B 1 70 ? 5.25 12.82 1.056 1 98.88 70 PHE B N 1
ATOM 1436 C CA . PHE B 1 70 ? 5.852 12.992 -0.262 1 98.88 70 PHE B CA 1
ATOM 1437 C C . PHE B 1 70 ? 7.277 12.453 -0.281 1 98.88 70 PHE B C 1
ATOM 1439 O O . PHE B 1 70 ? 7.66 11.727 -1.2 1 98.88 70 PHE B O 1
ATOM 1446 N N . THR B 1 71 ? 8.047 12.828 0.725 1 98.75 71 THR B N 1
ATOM 1447 C CA . THR B 1 71 ? 9.445 12.414 0.784 1 98.75 71 THR B CA 1
ATOM 1448 C C . THR B 1 71 ? 9.562 10.898 0.889 1 98.75 71 THR B C 1
ATOM 1450 O O . THR B 1 71 ? 10.422 10.289 0.254 1 98.75 71 THR B O 1
ATOM 1453 N N . LEU B 1 72 ? 8.656 10.266 1.626 1 98.81 72 LEU B N 1
ATOM 1454 C CA . LEU B 1 72 ? 8.719 8.82 1.819 1 98.81 72 LEU B CA 1
ATOM 1455 C C . LEU B 1 72 ? 8.336 8.086 0.539 1 98.81 72 LEU B C 1
ATOM 1457 O O . LEU B 1 72 ? 8.75 6.941 0.331 1 98.81 72 LEU B O 1
ATOM 1461 N N . THR B 1 73 ? 7.57 8.719 -0.364 1 98.88 73 THR B N 1
ATOM 1462 C CA . THR B 1 73 ? 7.191 8.062 -1.611 1 98.88 73 THR B CA 1
ATOM 1463 C C . THR B 1 73 ? 8.414 7.84 -2.498 1 98.88 73 THR B C 1
ATOM 1465 O O . THR B 1 73 ? 8.367 7.059 -3.449 1 98.88 73 THR B O 1
ATOM 1468 N N . LEU B 1 74 ? 9.516 8.547 -2.209 1 98.88 74 LEU B N 1
ATOM 1469 C CA . LEU B 1 74 ? 10.719 8.367 -3.016 1 98.88 74 LEU B CA 1
ATOM 1470 C C . LEU B 1 74 ? 11.281 6.957 -2.84 1 98.88 74 LEU B C 1
ATOM 1472 O O . LEU B 1 74 ? 12.125 6.52 -3.631 1 98.88 74 LEU B O 1
ATOM 1476 N N . ALA B 1 75 ? 10.781 6.219 -1.848 1 98.62 75 ALA B N 1
ATOM 1477 C CA . ALA B 1 75 ? 11.133 4.809 -1.713 1 98.62 75 ALA B CA 1
ATOM 1478 C C . ALA B 1 75 ? 10.664 4.012 -2.928 1 98.62 75 ALA B C 1
ATOM 1480 O O . ALA B 1 75 ? 11.07 2.861 -3.117 1 98.62 75 ALA B O 1
ATOM 1481 N N . ARG B 1 76 ? 9.859 4.609 -3.822 1 98.75 76 ARG B N 1
ATOM 1482 C CA . ARG B 1 76 ? 9.414 3.977 -5.059 1 98.75 76 ARG B CA 1
ATOM 1483 C C . ARG B 1 76 ? 10.594 3.639 -5.961 1 98.75 76 ARG B C 1
ATOM 1485 O O . ARG B 1 76 ? 10.492 2.773 -6.832 1 98.75 76 ARG B O 1
ATOM 1492 N N . PHE B 1 77 ? 11.773 4.289 -5.766 1 98.88 77 PHE B N 1
ATOM 1493 C CA . PHE B 1 77 ? 12.969 3.875 -6.492 1 98.88 77 PHE B CA 1
ATOM 1494 C C . PHE B 1 77 ? 13.359 2.451 -6.117 1 98.88 77 PHE B C 1
ATOM 1496 O O . PHE B 1 77 ? 13.859 1.698 -6.957 1 98.88 77 PHE B O 1
ATOM 1503 N N . ILE B 1 78 ? 13.164 2.102 -4.871 1 98.69 78 ILE B N 1
ATOM 1504 C CA . ILE B 1 78 ? 13.469 0.751 -4.414 1 98.69 78 ILE B CA 1
ATOM 1505 C C . ILE B 1 78 ? 12.477 -0.239 -5.02 1 98.69 78 ILE B C 1
ATOM 1507 O O . ILE B 1 78 ? 12.875 -1.274 -5.559 1 98.69 78 ILE B O 1
ATOM 1511 N N . SER B 1 79 ? 11.148 0.077 -4.973 1 98.44 79 SER B N 1
ATOM 1512 C CA . SER B 1 79 ? 10.156 -0.816 -5.559 1 98.44 79 SER B CA 1
ATOM 1513 C C . SER B 1 79 ? 10.359 -0.957 -7.066 1 98.44 79 SER B C 1
ATOM 1515 O O . SER B 1 79 ? 10.195 -2.045 -7.621 1 98.44 79 SER B O 1
ATOM 1517 N N . ALA B 1 80 ? 10.758 0.166 -7.742 1 98.81 80 ALA B N 1
ATOM 1518 C CA . ALA B 1 80 ? 11.047 0.117 -9.172 1 98.81 80 ALA B CA 1
ATOM 1519 C C . ALA B 1 80 ? 12.156 -0.889 -9.477 1 98.81 80 ALA B C 1
ATOM 1521 O O . ALA B 1 80 ? 12.07 -1.645 -10.445 1 98.81 80 ALA B O 1
ATOM 1522 N N . ARG B 1 81 ? 13.203 -0.852 -8.68 1 98.62 81 ARG B N 1
ATOM 1523 C CA . ARG B 1 81 ? 14.305 -1.793 -8.875 1 98.62 81 ARG B CA 1
ATOM 1524 C C . ARG B 1 81 ? 13.836 -3.23 -8.68 1 98.62 81 ARG B C 1
ATOM 1526 O O . ARG B 1 81 ? 14.188 -4.117 -9.461 1 98.62 81 ARG B O 1
ATOM 1533 N N . ILE B 1 82 ? 13.016 -3.502 -7.68 1 98.38 82 ILE B N 1
ATOM 1534 C CA . ILE B 1 82 ? 12.508 -4.84 -7.398 1 98.38 82 ILE B CA 1
ATOM 1535 C C . ILE B 1 82 ? 11.648 -5.32 -8.57 1 98.38 82 ILE B C 1
ATOM 1537 O O . ILE B 1 82 ? 11.82 -6.441 -9.047 1 98.38 82 ILE B O 1
ATOM 1541 N N . PHE B 1 83 ? 10.781 -4.457 -9.07 1 98.75 83 PHE B N 1
ATOM 1542 C CA . PHE B 1 83 ? 9.922 -4.836 -10.188 1 98.75 83 PHE B CA 1
ATOM 1543 C C . PHE B 1 83 ? 10.742 -5.051 -11.453 1 98.75 83 PHE B C 1
ATOM 1545 O O . PHE B 1 83 ? 10.438 -5.945 -12.25 1 98.75 83 PHE B O 1
ATOM 1552 N N . TRP B 1 84 ? 11.797 -4.25 -11.672 1 98.56 84 TRP B N 1
ATOM 1553 C CA . TRP B 1 84 ? 12.648 -4.375 -12.844 1 98.56 84 TRP B CA 1
ATOM 1554 C C . TRP B 1 84 ? 13.305 -5.75 -12.891 1 98.56 84 TRP B C 1
ATOM 1556 O O . TRP B 1 84 ? 13.422 -6.352 -13.961 1 98.56 84 TRP B O 1
ATOM 1566 N N . LEU B 1 85 ? 13.633 -6.281 -11.781 1 98 85 LEU B N 1
ATOM 1567 C CA . LEU B 1 85 ? 14.391 -7.523 -11.688 1 98 85 LEU B CA 1
ATOM 1568 C C . LEU B 1 85 ? 13.477 -8.734 -11.852 1 98 85 LEU B C 1
ATOM 1570 O O . LEU B 1 85 ? 13.953 -9.859 -12.023 1 98 85 LEU B O 1
ATOM 1574 N N . GLN B 1 86 ? 12.188 -8.562 -11.914 1 97 86 GLN B N 1
ATOM 1575 C CA . GLN B 1 86 ? 11.25 -9.68 -12 1 97 86 GLN B CA 1
ATOM 1576 C C . GLN B 1 86 ? 11.07 -10.125 -13.445 1 97 86 GLN B C 1
ATOM 1578 O O . GLN B 1 86 ? 10.508 -11.195 -13.703 1 97 86 GLN B O 1
ATOM 1583 N N . GLY B 1 87 ? 11.523 -9.297 -14.414 1 96.5 87 GLY B N 1
ATOM 1584 C CA . GLY B 1 87 ? 11.438 -9.727 -15.797 1 96.5 87 GLY B CA 1
ATOM 1585 C C . GLY B 1 87 ? 10.695 -8.734 -16.688 1 96.5 87 GLY B C 1
ATOM 1586 O O . GLY B 1 87 ? 10.141 -7.754 -16.188 1 96.5 87 GLY B O 1
ATOM 1587 N N . PRO B 1 88 ? 10.602 -9.016 -17.953 1 97.44 88 PRO B N 1
ATOM 1588 C CA . PRO B 1 88 ? 10.109 -8.047 -18.938 1 97.44 88 PRO B CA 1
ATOM 1589 C C . PRO B 1 88 ? 8.648 -7.656 -18.703 1 97.44 88 PRO B C 1
ATOM 1591 O O . PRO B 1 88 ? 8.281 -6.492 -18.875 1 97.44 88 PRO B O 1
ATOM 1594 N N . ALA B 1 89 ? 7.852 -8.539 -18.219 1 97.81 89 ALA B N 1
ATOM 1595 C CA . ALA B 1 89 ? 6.43 -8.273 -18.016 1 97.81 89 ALA B CA 1
ATOM 1596 C C . ALA B 1 89 ? 6.203 -7.254 -16.906 1 97.81 89 ALA B C 1
ATOM 1598 O O . ALA B 1 89 ? 5.16 -6.594 -16.859 1 97.81 89 ALA B O 1
ATOM 1599 N N . TRP B 1 90 ? 7.164 -7.074 -16.031 1 98.44 90 TRP B N 1
ATOM 1600 C CA . TRP B 1 90 ? 7.012 -6.215 -14.867 1 98.44 90 TRP B CA 1
ATOM 1601 C C . TRP B 1 90 ? 7.777 -4.91 -15.039 1 98.44 90 TRP B C 1
ATOM 1603 O O . TRP B 1 90 ? 7.734 -4.035 -14.172 1 98.44 90 TRP B O 1
ATOM 1613 N N . ARG B 1 91 ? 8.398 -4.738 -16.188 1 98.38 91 ARG B N 1
ATOM 1614 C CA . ARG B 1 91 ? 9.242 -3.564 -16.375 1 98.38 91 ARG B CA 1
ATOM 1615 C C . ARG B 1 91 ? 8.398 -2.342 -16.734 1 98.38 91 ARG B C 1
ATOM 1617 O O . ARG B 1 91 ? 8.852 -1.205 -16.594 1 98.38 91 ARG B O 1
ATOM 1624 N N . VAL B 1 92 ? 7.145 -2.525 -17.219 1 97.38 92 VAL B N 1
ATOM 1625 C CA . VAL B 1 92 ? 6.25 -1.395 -17.438 1 97.38 92 VAL B CA 1
ATOM 1626 C C . VAL B 1 92 ? 5.953 -0.699 -16.109 1 97.38 92 VAL B C 1
ATOM 1628 O O . VAL B 1 92 ? 6.074 0.524 -16 1 97.38 92 VAL B O 1
ATOM 1631 N N . ILE B 1 93 ? 5.586 -1.508 -15.117 1 98 93 ILE B N 1
ATOM 1632 C CA . ILE B 1 93 ? 5.305 -0.95 -13.797 1 98 93 ILE B CA 1
ATOM 1633 C C . ILE B 1 93 ? 6.582 -0.371 -13.195 1 98 93 ILE B C 1
ATOM 1635 O O . ILE B 1 93 ? 6.559 0.701 -12.586 1 98 93 ILE B O 1
ATOM 1639 N N . ALA B 1 94 ? 7.684 -1.039 -13.328 1 98.75 94 ALA B N 1
ATOM 1640 C CA . ALA B 1 94 ? 8.969 -0.569 -12.812 1 98.75 94 ALA B CA 1
ATOM 1641 C C . ALA B 1 94 ? 9.328 0.795 -13.398 1 98.75 94 ALA B C 1
ATOM 1643 O O . ALA B 1 94 ? 9.758 1.694 -12.672 1 98.75 94 ALA B O 1
ATOM 1644 N N . THR B 1 95 ? 9.172 0.944 -14.711 1 98.75 95 THR B N 1
ATOM 1645 C CA . THR B 1 95 ? 9.484 2.189 -15.398 1 98.75 95 THR B CA 1
ATOM 1646 C C . THR B 1 95 ? 8.578 3.318 -14.922 1 98.75 95 THR B C 1
ATOM 1648 O O . THR B 1 95 ? 9.039 4.438 -14.68 1 98.75 95 THR B O 1
ATOM 1651 N N . TRP B 1 96 ? 7.277 3.07 -14.75 1 98.62 96 TRP B N 1
ATOM 1652 C CA . TRP B 1 96 ? 6.332 4.07 -14.266 1 98.62 96 TRP B CA 1
ATOM 1653 C C . TRP B 1 96 ? 6.676 4.5 -12.844 1 98.62 96 TRP B C 1
ATOM 1655 O O . TRP B 1 96 ? 6.617 5.688 -12.516 1 98.62 96 TRP B O 1
ATOM 1665 N N . GLU B 1 97 ? 7.027 3.512 -11.914 1 98.5 97 GLU B N 1
ATOM 1666 C CA . GLU B 1 97 ? 7.469 3.807 -10.555 1 98.5 97 GLU B CA 1
ATOM 1667 C C . GLU B 1 97 ? 8.68 4.738 -10.555 1 98.5 97 GLU B C 1
ATOM 1669 O O . GLU B 1 97 ? 8.68 5.766 -9.875 1 98.5 97 GLU B O 1
ATOM 1674 N N . ALA B 1 98 ? 9.641 4.41 -11.375 1 98.81 98 ALA B N 1
ATOM 1675 C CA . ALA B 1 98 ? 10.883 5.176 -11.406 1 98.81 98 ALA B CA 1
ATOM 1676 C C . ALA B 1 98 ? 10.656 6.57 -11.977 1 98.81 98 ALA B C 1
ATOM 1678 O O . ALA B 1 98 ? 11.141 7.562 -11.422 1 98.81 98 ALA B O 1
ATOM 1679 N N . PHE B 1 99 ? 9.93 6.605 -13.078 1 98.75 99 PHE B N 1
ATOM 1680 C CA . PHE B 1 99 ? 9.664 7.867 -13.766 1 98.75 99 PHE B CA 1
ATOM 1681 C C . PHE B 1 99 ? 8.898 8.82 -12.852 1 98.75 99 PHE B C 1
ATOM 1683 O O . PHE B 1 99 ? 9.281 9.984 -12.703 1 98.75 99 PHE B O 1
ATOM 1690 N N . SER B 1 100 ? 7.84 8.359 -12.25 1 98.69 100 SER B N 1
ATOM 1691 C CA . SER B 1 100 ? 7.008 9.195 -11.391 1 98.69 100 SER B CA 1
ATOM 1692 C C . SER B 1 100 ? 7.762 9.609 -10.133 1 98.69 100 SER B C 1
ATOM 1694 O O . SER B 1 100 ? 7.594 10.727 -9.641 1 98.69 100 SER B O 1
ATOM 1696 N N . ALA B 1 101 ? 8.555 8.703 -9.547 1 98.75 101 ALA B N 1
ATOM 1697 C CA . ALA B 1 101 ? 9.375 9.055 -8.391 1 98.75 101 ALA B CA 1
ATOM 1698 C C . ALA B 1 101 ? 10.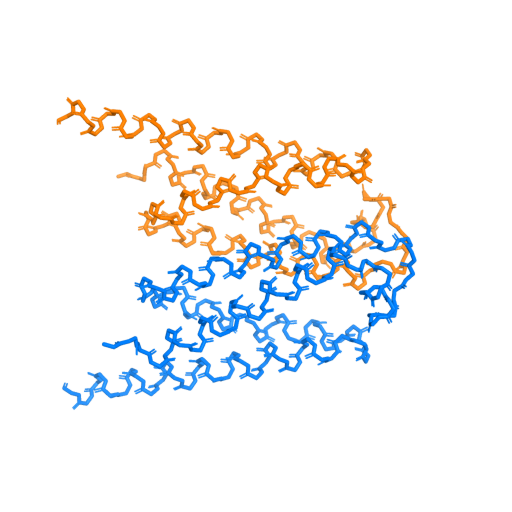375 10.148 -8.734 1 98.75 101 ALA B C 1
ATOM 1700 O O . ALA B 1 101 ? 10.625 11.047 -7.93 1 98.75 101 ALA B O 1
ATOM 1701 N N . ALA B 1 102 ? 10.984 10.078 -9.922 1 98.88 102 ALA B N 1
ATOM 1702 C CA . ALA B 1 102 ? 11.93 11.102 -10.375 1 98.88 102 ALA B CA 1
ATOM 1703 C C . ALA B 1 102 ? 11.25 12.461 -10.5 1 98.88 102 ALA B C 1
ATOM 1705 O O . ALA B 1 102 ? 11.797 13.477 -10.078 1 98.88 102 ALA B O 1
ATOM 1706 N N . LEU B 1 103 ? 10.039 12.469 -11.07 1 98.81 103 LEU B N 1
ATOM 1707 C CA . LEU B 1 103 ? 9.289 13.719 -11.18 1 98.81 103 LEU B CA 1
ATOM 1708 C C . LEU B 1 103 ? 9 14.305 -9.805 1 98.81 103 LEU B C 1
ATOM 1710 O O . LEU B 1 103 ? 9.094 15.523 -9.609 1 98.81 103 LEU B O 1
ATOM 1714 N N . THR B 1 104 ? 8.641 13.422 -8.867 1 98.81 104 THR B N 1
ATOM 1715 C CA . THR B 1 104 ? 8.375 13.875 -7.504 1 98.81 104 THR B CA 1
ATOM 1716 C C . THR B 1 104 ? 9.633 14.445 -6.867 1 98.81 104 THR B C 1
ATOM 1718 O O . THR B 1 104 ? 9.594 15.5 -6.234 1 98.81 104 THR B O 1
ATOM 1721 N N . ALA B 1 105 ? 10.734 13.766 -7.039 1 98.81 105 ALA B N 1
ATOM 1722 C CA . ALA B 1 105 ? 12.008 14.219 -6.473 1 98.81 105 ALA B CA 1
ATOM 1723 C C . ALA B 1 105 ? 12.391 15.586 -7.02 1 98.81 105 ALA B C 1
ATOM 1725 O O . ALA B 1 105 ? 12.82 16.469 -6.262 1 98.81 105 ALA B O 1
ATOM 1726 N N . VAL B 1 106 ? 12.297 15.766 -8.305 1 98.75 106 VAL B N 1
ATOM 1727 C CA . VAL B 1 106 ? 12.633 17.031 -8.953 1 98.75 106 VAL B CA 1
ATOM 1728 C C . VAL B 1 106 ? 11.719 18.141 -8.438 1 98.75 106 VAL B C 1
ATOM 1730 O O . VAL B 1 106 ? 12.172 19.234 -8.133 1 98.75 106 VAL B O 1
ATOM 1733 N N . ALA B 1 107 ? 10.375 17.797 -8.398 1 98.69 107 ALA B N 1
ATOM 1734 C CA . ALA B 1 107 ? 9.414 18.78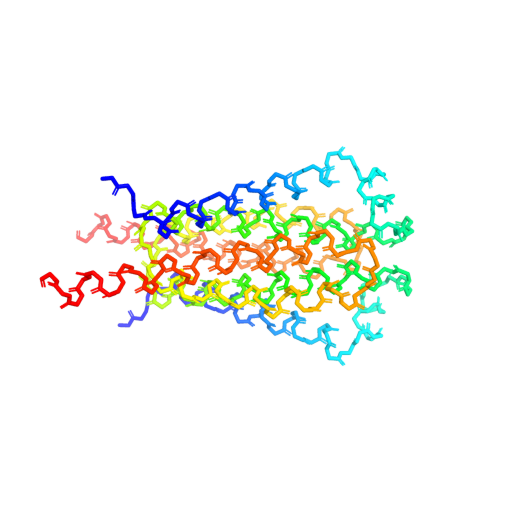1 -7.906 1 98.69 107 ALA B CA 1
ATOM 1735 C C . ALA B 1 107 ? 9.727 19.188 -6.469 1 98.69 107 ALA B C 1
ATOM 1737 O O . ALA B 1 107 ? 9.688 20.375 -6.133 1 98.69 107 ALA B O 1
ATOM 1738 N N . LEU B 1 108 ? 10.086 18.25 -5.613 1 98.31 108 LEU B N 1
ATOM 1739 C CA . LEU B 1 108 ? 10.43 18.531 -4.227 1 98.31 108 LEU B CA 1
ATOM 1740 C C . LEU B 1 108 ? 11.672 19.406 -4.141 1 98.31 108 LEU B C 1
ATOM 1742 O O . LEU B 1 108 ? 11.695 20.375 -3.375 1 98.31 108 LEU B O 1
ATOM 1746 N N . ALA B 1 109 ? 12.656 19.078 -4.887 1 98.06 109 ALA B N 1
ATOM 1747 C CA . ALA B 1 109 ? 13.906 19.844 -4.883 1 98.06 109 ALA B CA 1
ATOM 1748 C C . ALA B 1 109 ? 13.68 21.266 -5.371 1 98.06 109 ALA B C 1
ATOM 1750 O O . ALA B 1 109 ? 14.203 22.219 -4.789 1 98.06 109 ALA B O 1
ATOM 1751 N N . TYR B 1 110 ? 12.93 21.328 -6.398 1 97.75 110 TYR B N 1
ATOM 1752 C CA . TYR B 1 110 ? 12.617 22.641 -6.965 1 97.75 110 TYR B CA 1
ATOM 1753 C C . TYR B 1 110 ? 11.883 23.516 -5.953 1 97.75 110 TYR B C 1
ATOM 1755 O O . TYR B 1 110 ? 12.234 24.672 -5.754 1 97.75 110 TYR B O 1
ATOM 1763 N N . GLU B 1 111 ? 10.875 22.984 -5.363 1 97.44 111 GLU B N 1
ATOM 1764 C CA . GLU B 1 111 ? 10.07 23.734 -4.406 1 97.44 111 GLU B CA 1
ATOM 1765 C C . GLU B 1 111 ? 10.883 24.109 -3.17 1 97.44 111 GLU B C 1
ATOM 1767 O O . GLU B 1 111 ? 10.68 25.172 -2.584 1 97.44 111 GLU B O 1
ATOM 1772 N N . GLU B 1 112 ? 11.742 23.188 -2.764 1 95.31 112 GLU B N 1
ATOM 1773 C CA . GLU B 1 112 ? 12.648 23.516 -1.668 1 95.31 112 GLU B CA 1
ATOM 1774 C C . GLU B 1 112 ? 13.57 24.672 -2.039 1 95.31 112 GLU B C 1
ATOM 1776 O O . GLU B 1 112 ? 13.797 25.578 -1.227 1 95.31 112 GLU B O 1
ATOM 1781 N N . TYR B 1 113 ? 14.07 24.656 -3.213 1 93.69 113 TYR B N 1
ATOM 1782 C CA . TYR B 1 113 ? 14.945 25.719 -3.703 1 93.69 113 TYR B CA 1
ATOM 1783 C C . TYR B 1 113 ? 14.219 27.047 -3.771 1 93.69 113 TYR B C 1
ATOM 1785 O O . TYR B 1 113 ? 14.758 28.078 -3.359 1 93.69 113 TYR B O 1
ATOM 1793 N N . GLN B 1 114 ? 13.078 27.078 -4.254 1 93.12 114 GLN B N 1
ATOM 1794 C CA . GLN B 1 114 ? 12.289 28.312 -4.348 1 93.12 114 GLN B CA 1
ATOM 1795 C C . GLN B 1 114 ? 11.922 28.828 -2.963 1 93.12 114 GLN B C 1
ATOM 1797 O O . GLN B 1 114 ? 11.812 30.047 -2.758 1 93.12 114 GLN B O 1
ATOM 1802 N N . GLY B 1 115 ? 11.578 27.938 -2.111 1 87.31 115 GLY B N 1
ATOM 1803 C CA . GLY B 1 115 ? 11.281 28.344 -0.752 1 87.31 115 GLY B CA 1
ATOM 1804 C C . GLY B 1 115 ? 12.484 28.906 -0.016 1 87.31 115 GLY B C 1
ATOM 1805 O O . GLY B 1 115 ? 12.352 29.734 0.879 1 87.31 115 GLY B O 1
ATOM 1806 N N . MET B 1 116 ? 13.664 28.359 -0.4 1 77.94 116 MET B N 1
ATOM 1807 C CA . MET B 1 116 ? 14.906 28.859 0.179 1 77.94 116 MET B CA 1
ATOM 1808 C C . MET B 1 116 ? 15.234 30.25 -0.371 1 77.94 116 MET B C 1
ATOM 1810 O O . MET B 1 116 ? 15.766 31.094 0.349 1 77.94 116 MET B O 1
ATOM 1814 N N . TYR B 1 117 ? 14.906 30.578 -1.538 1 72.88 117 TYR B N 1
ATOM 1815 C CA . TYR B 1 117 ? 15.25 31.828 -2.188 1 72.88 117 TYR B CA 1
ATOM 1816 C C . TYR B 1 117 ? 14.094 32.812 -2.109 1 72.88 117 TYR B C 1
ATOM 1818 O O . TYR B 1 117 ? 14.234 33.969 -2.523 1 72.88 117 TYR B O 1
ATOM 1826 N N . ALA B 1 118 ? 12.984 32.438 -1.519 1 67.19 118 ALA B N 1
ATOM 1827 C CA . ALA B 1 118 ? 11.875 33.375 -1.291 1 67.19 118 ALA B CA 1
ATOM 1828 C C . ALA B 1 118 ? 11.984 34.031 0.084 1 67.19 118 ALA B C 1
ATOM 1830 O O . ALA B 1 118 ? 12.531 33.438 1.02 1 67.19 118 ALA B O 1
#

Nearest PDB structures (foldseek):
  7p3r-assembly1_C  TM=4.264E-01  e=5.524E+00  Vibrio cholerae O1 biovar El Tor str. N16961
  3ja6-assembly1_I  TM=2.927E-01  e=5.524E+00  Escherichia coli
  7p3r-assembly1_C  TM=4.266E-01  e=2.866E+00  Vibrio cholerae O1 biovar El Tor str. N16961
  3ja6-assembly1_I  TM=2.928E-01  e=6.171E+00  Escherichia coli

Secondary structure (DSSP, 8-state):
---HHHHHHHHHHHHHHHHHHHHHH-HHHHHHHTT--GGGHHHHHHHHHHHHHHHHHHHHHHHTT-HHHHHHGGGHHHHHHHHHHT-GGGHHHHHHHHHHHHHHHHHHHHHHHHHHH-/---HHHHHHHHHHHHHHHHHHHHHH-HHHHHHHTT--GGGHHHHHHHHHHHHHHHHHHHHHHHTT-HHHHHHGGGHHHHHHHHHTT-GGGHHHHHHHHHHHHHHHHHHHHHHHHHHH-

Solvent-accessible surface area (backbone atoms only — not comparable to full-atom values): 11555 Å² total; per-residue (Å²): 132,82,52,69,39,27,50,47,39,28,53,52,12,52,50,35,25,50,52,16,50,50,32,72,75,37,53,70,60,41,30,57,62,50,72,39,52,78,72,18,46,64,34,41,49,48,24,21,53,38,31,29,52,48,10,54,51,30,36,49,36,24,76,64,63,37,61,71,58,57,60,58,51,50,53,29,50,58,51,14,52,57,31,44,73,68,36,78,56,35,33,63,60,12,48,52,34,36,53,52,29,49,52,33,49,52,35,48,53,49,52,51,50,52,59,68,76,97,130,82,52,68,37,28,50,47,39,29,53,51,12,51,50,35,26,51,50,16,50,49,33,70,76,35,51,69,59,41,29,55,62,51,72,41,51,78,70,19,47,65,32,41,49,48,25,21,52,39,32,27,50,47,10,54,51,30,36,51,36,24,77,63,64,38,58,71,59,57,60,57,50,49,55,29,50,56,52,14,52,57,31,43,73,68,36,79,58,35,32,62,60,13,50,52,34,36,52,51,30,50,52,30,51,52,34,46,51,50,52,51,50,51,59,68,74,97